Protein AF-A0A3M1IGS0-F1 (afdb_monomer_lite)

Radius of gyration: 21.79 Å; chains: 1; bounding box: 62×41×66 Å

Structure (mmCIF, N/CA/C/O backbone):
data_AF-A0A3M1IGS0-F1
#
_entry.id   AF-A0A3M1IGS0-F1
#
loop_
_atom_site.group_PDB
_atom_site.id
_atom_site.type_symbol
_atom_site.label_atom_id
_atom_site.label_alt_id
_atom_site.label_comp_id
_atom_site.label_asym_id
_atom_site.label_entity_id
_atom_site.label_seq_id
_atom_site.pdbx_PDB_ins_code
_atom_site.Cartn_x
_atom_site.Cartn_y
_atom_site.Cartn_z
_atom_site.occupancy
_atom_site.B_iso_or_equiv
_atom_site.auth_seq_id
_atom_site.auth_comp_id
_atom_site.auth_asym_id
_atom_site.auth_atom_id
_atom_site.pdbx_PDB_model_num
ATOM 1 N N . MET A 1 1 ? 42.082 -13.245 -32.766 1.00 41.16 1 MET A N 1
ATOM 2 C CA . MET A 1 1 ? 40.641 -13.102 -32.479 1.00 41.16 1 MET A CA 1
ATOM 3 C C . MET A 1 1 ? 40.168 -11.892 -33.271 1.00 41.16 1 MET A C 1
ATOM 5 O O . MET A 1 1 ? 40.607 -10.791 -32.972 1.00 41.16 1 MET A O 1
ATOM 9 N N . LYS A 1 2 ? 39.450 -12.108 -34.380 1.00 28.77 2 LYS A N 1
ATOM 10 C CA . LYS A 1 2 ? 38.878 -11.016 -35.186 1.00 28.77 2 LYS A CA 1
ATOM 11 C C . LYS A 1 2 ? 37.690 -10.434 -34.406 1.00 28.77 2 LYS A C 1
ATOM 13 O O . LYS A 1 2 ? 36.935 -11.241 -33.862 1.00 28.77 2 LYS A O 1
ATOM 18 N N . PRO A 1 3 ? 37.526 -9.104 -34.319 1.00 31.42 3 PRO A N 1
ATOM 19 C CA . PRO A 1 3 ? 36.308 -8.530 -33.769 1.00 31.42 3 PRO A CA 1
ATOM 20 C C . PRO A 1 3 ? 35.127 -8.976 -34.638 1.00 31.42 3 PRO A C 1
ATOM 22 O O . PRO A 1 3 ? 35.235 -9.050 -35.863 1.00 31.42 3 PRO A O 1
ATOM 25 N N . LEU A 1 4 ? 34.040 -9.365 -33.978 1.00 28.36 4 LEU A N 1
ATOM 26 C CA . LEU A 1 4 ? 32.777 -9.682 -34.620 1.00 28.36 4 LEU A CA 1
ATOM 27 C C . LEU A 1 4 ? 32.188 -8.343 -35.093 1.00 28.36 4 LEU A C 1
ATOM 29 O O . LEU A 1 4 ? 31.631 -7.606 -34.285 1.00 28.36 4 LEU A O 1
ATOM 33 N N . ASP A 1 5 ? 32.385 -8.002 -36.368 1.00 39.12 5 ASP A N 1
ATOM 34 C CA . ASP A 1 5 ? 31.625 -6.942 -37.040 1.00 39.12 5 ASP A CA 1
ATOM 35 C C . ASP A 1 5 ? 30.165 -7.405 -37.103 1.00 39.12 5 ASP A C 1
ATOM 37 O O . ASP A 1 5 ? 29.755 -8.123 -38.017 1.00 39.12 5 ASP A O 1
ATOM 41 N N . LEU A 1 6 ? 29.389 -7.052 -36.080 1.00 33.94 6 LEU A N 1
ATOM 42 C CA . LEU A 1 6 ? 27.941 -7.012 -36.197 1.00 33.94 6 LEU A CA 1
ATOM 43 C C . LEU A 1 6 ? 27.606 -5.702 -36.916 1.00 33.94 6 LEU A C 1
ATOM 45 O O . LEU A 1 6 ? 28.016 -4.645 -36.430 1.00 33.94 6 LEU A O 1
ATOM 49 N N . PRO A 1 7 ? 26.904 -5.738 -38.061 1.00 35.62 7 PRO A N 1
ATOM 50 C CA . PRO A 1 7 ? 26.417 -4.515 -38.673 1.00 35.62 7 PRO A CA 1
ATOM 51 C C . PRO A 1 7 ? 25.529 -3.802 -37.650 1.00 35.62 7 PRO A C 1
ATOM 53 O O . PRO A 1 7 ? 24.606 -4.407 -37.105 1.00 35.62 7 PRO A O 1
ATOM 56 N N . LEU A 1 8 ? 25.836 -2.535 -37.363 1.00 39.47 8 LEU A N 1
ATOM 57 C CA . LEU A 1 8 ? 24.875 -1.638 -36.728 1.00 39.47 8 LEU A CA 1
ATOM 58 C C . LEU A 1 8 ? 23.696 -1.548 -37.696 1.00 39.47 8 LEU A C 1
ATOM 60 O O . LEU A 1 8 ? 23.911 -1.117 -38.831 1.00 39.47 8 LEU A O 1
ATOM 64 N N . PRO A 1 9 ? 22.495 -2.004 -37.322 1.00 46.56 9 PRO A N 1
ATOM 65 C CA . PRO A 1 9 ? 21.388 -1.923 -38.243 1.00 46.56 9 PRO A CA 1
ATOM 66 C C . PRO A 1 9 ? 20.953 -0.463 -38.362 1.00 46.56 9 PRO A C 1
ATOM 68 O O . PRO A 1 9 ? 20.732 0.204 -37.349 1.00 46.56 9 PRO A O 1
ATOM 71 N N . ASP A 1 10 ? 20.751 -0.003 -39.592 1.00 48.56 10 ASP A N 1
ATOM 72 C CA . ASP A 1 10 ? 19.862 1.118 -39.913 1.00 48.56 10 ASP A CA 1
ATOM 73 C C . ASP A 1 10 ? 18.383 0.715 -39.653 1.00 48.56 10 ASP A C 1
ATOM 75 O O . ASP A 1 10 ? 17.511 0.919 -40.496 1.00 48.56 10 ASP A O 1
ATOM 79 N N . ASP A 1 11 ? 18.087 0.073 -38.515 1.00 48.97 11 ASP A N 1
ATOM 80 C CA . ASP A 1 11 ? 16.765 -0.484 -38.217 1.00 48.97 11 ASP A CA 1
ATOM 81 C C . ASP A 1 11 ? 15.840 0.625 -37.703 1.00 48.97 11 ASP A C 1
ATOM 83 O O . ASP A 1 11 ? 15.751 0.905 -36.503 1.00 48.97 11 ASP A O 1
ATOM 87 N N . GLU A 1 12 ? 15.082 1.236 -38.615 1.00 58.16 12 GLU A N 1
ATOM 88 C CA . GLU A 1 12 ? 13.759 1.733 -38.250 1.00 58.16 12 GLU A CA 1
ATOM 89 C C . GLU A 1 12 ? 12.980 0.559 -37.641 1.00 58.16 12 GLU A C 1
ATOM 91 O O . GLU A 1 12 ? 12.643 -0.409 -38.328 1.00 58.16 12 GLU A O 1
ATOM 96 N N . PHE A 1 13 ? 12.709 0.623 -36.333 1.00 59.94 13 PHE A N 1
ATOM 97 C CA . PHE A 1 13 ? 11.798 -0.317 -35.684 1.00 59.94 13 PHE A CA 1
ATOM 98 C C . PHE A 1 13 ? 10.508 -0.413 -36.510 1.00 59.94 13 PHE A C 1
ATOM 100 O O . PHE A 1 13 ? 9.969 0.631 -36.895 1.00 59.94 13 PHE A O 1
ATOM 107 N N . PRO A 1 14 ? 9.974 -1.626 -36.763 1.00 79.06 14 PRO A N 1
ATOM 108 C CA . PRO A 1 14 ? 8.744 -1.772 -37.525 1.00 79.06 14 PRO A CA 1
ATOM 109 C C . PRO A 1 14 ? 7.659 -0.867 -36.941 1.00 79.06 14 PRO A C 1
ATOM 111 O O . PRO A 1 14 ? 7.350 -0.956 -35.753 1.00 79.06 14 PRO A O 1
ATOM 114 N N . LYS A 1 15 ? 7.086 0.017 -37.762 1.00 79.69 15 LYS A N 1
ATOM 115 C CA . LYS A 1 15 ? 6.105 1.019 -37.316 1.00 79.69 15 LYS A CA 1
ATOM 116 C C . LYS A 1 15 ? 4.958 0.399 -36.508 1.00 79.69 15 LYS A C 1
ATOM 118 O O . LYS A 1 15 ? 4.566 0.941 -35.482 1.00 79.69 15 LYS A O 1
ATOM 123 N N . GLU A 1 16 ? 4.495 -0.778 -36.922 1.00 78.38 16 GLU A N 1
ATOM 124 C CA . GLU A 1 16 ? 3.466 -1.557 -36.225 1.00 78.38 16 GLU A CA 1
ATOM 125 C C . GLU A 1 16 ? 3.897 -1.978 -34.810 1.00 78.38 16 GLU A C 1
ATOM 127 O O . GLU A 1 16 ? 3.101 -1.931 -33.876 1.00 78.38 16 GLU A O 1
ATOM 132 N N . LEU A 1 17 ? 5.167 -2.351 -34.618 1.00 77.94 17 LEU A N 1
ATOM 133 C CA . LEU A 1 17 ? 5.711 -2.705 -33.306 1.00 77.94 17 LEU A CA 1
ATOM 134 C C . LEU A 1 17 ? 5.766 -1.483 -32.382 1.00 77.94 17 LEU A C 1
ATOM 136 O O . LEU A 1 17 ? 5.425 -1.589 -31.202 1.00 77.94 17 LEU A O 1
ATOM 140 N N . VAL A 1 18 ? 6.160 -0.324 -32.919 1.00 81.25 18 VAL A N 1
ATOM 141 C CA . VAL A 1 18 ? 6.164 0.946 -32.179 1.00 81.25 18 VAL A CA 1
ATOM 142 C C . VAL A 1 18 ? 4.741 1.330 -31.776 1.00 81.25 18 VAL A C 1
ATOM 144 O O . VAL A 1 18 ? 4.503 1.622 -30.609 1.00 81.25 18 VAL A O 1
ATOM 147 N N . GLU A 1 19 ? 3.779 1.270 -32.698 1.00 83.25 19 GLU A N 1
ATOM 148 C CA . GLU A 1 19 ? 2.373 1.600 -32.428 1.00 83.25 19 GLU A CA 1
ATOM 149 C C . GLU A 1 19 ? 1.755 0.687 -31.360 1.00 83.25 19 GLU A C 1
ATOM 151 O O . GLU A 1 19 ? 1.146 1.178 -30.408 1.00 83.25 19 GLU A O 1
ATOM 156 N N . VAL A 1 20 ? 1.962 -0.631 -31.466 1.00 83.88 20 VAL A N 1
ATOM 157 C CA . VAL A 1 20 ? 1.462 -1.604 -30.481 1.00 83.88 20 VAL A CA 1
ATOM 158 C C . VAL A 1 20 ? 2.092 -1.375 -29.106 1.00 83.88 20 VAL A C 1
ATOM 160 O O . VAL A 1 20 ? 1.390 -1.401 -28.093 1.00 83.88 20 VAL A O 1
ATOM 163 N N . THR A 1 21 ? 3.399 -1.102 -29.058 1.00 83.94 21 THR A N 1
ATOM 164 C CA . THR A 1 21 ? 4.107 -0.825 -27.800 1.00 83.94 21 THR A CA 1
ATOM 165 C C . THR A 1 21 ? 3.593 0.461 -27.162 1.00 83.94 21 THR A C 1
ATOM 167 O O . THR A 1 21 ? 3.217 0.454 -25.993 1.00 83.94 21 THR A O 1
ATOM 170 N N . MET A 1 22 ? 3.503 1.551 -27.925 1.00 85.88 22 MET A N 1
ATOM 171 C CA . MET A 1 22 ? 3.022 2.837 -27.417 1.00 85.88 22 MET A CA 1
ATOM 172 C C . MET A 1 22 ? 1.571 2.757 -26.938 1.00 85.88 22 MET A C 1
ATOM 174 O O . MET A 1 22 ? 1.256 3.293 -25.880 1.00 85.88 22 MET A O 1
ATOM 178 N N . SER A 1 23 ? 0.707 2.038 -27.661 1.00 87.19 23 SER A N 1
ATOM 179 C CA . SER A 1 23 ? -0.678 1.811 -27.238 1.00 87.19 23 SER A CA 1
ATOM 180 C C . SER A 1 23 ? -0.761 1.022 -25.930 1.00 87.19 23 SER A C 1
ATOM 182 O O . SER A 1 23 ? -1.600 1.328 -25.086 1.00 87.19 23 SER A O 1
ATOM 184 N N . TYR A 1 24 ? 0.110 0.031 -25.731 1.00 87.75 24 TYR A N 1
ATOM 185 C CA . TYR A 1 24 ? 0.164 -0.709 -24.474 1.00 87.75 24 TYR A CA 1
ATOM 186 C C . TYR A 1 24 ? 0.643 0.162 -23.308 1.00 87.75 24 TYR A C 1
ATOM 188 O O . TYR A 1 24 ? 0.020 0.147 -22.247 1.00 87.75 24 TYR A O 1
ATOM 196 N N . LEU A 1 25 ? 1.710 0.945 -23.504 1.00 89.31 25 LEU A N 1
ATOM 197 C CA . LEU A 1 25 ? 2.231 1.851 -22.475 1.00 89.31 25 LEU A CA 1
ATOM 198 C C . LEU A 1 25 ? 1.196 2.918 -22.087 1.00 89.31 25 LEU A C 1
ATOM 200 O O . LEU A 1 25 ? 0.996 3.165 -20.900 1.00 89.31 25 LEU A O 1
ATOM 204 N N . ASP A 1 26 ? 0.487 3.488 -23.063 1.00 89.38 26 ASP A N 1
ATOM 205 C CA . ASP A 1 26 ? -0.637 4.400 -22.814 1.00 89.38 26 ASP A CA 1
ATOM 206 C C . ASP A 1 26 ? -1.768 3.705 -22.036 1.00 89.38 26 ASP A C 1
ATOM 208 O O . ASP A 1 26 ? -2.306 4.246 -21.066 1.00 89.38 26 ASP A O 1
ATOM 212 N N . GLY A 1 27 ? -2.053 2.445 -22.380 1.00 90.38 27 GLY A N 1
ATOM 213 C CA . GLY A 1 27 ? -2.973 1.593 -21.636 1.00 90.38 27 GLY A CA 1
ATOM 214 C C . GLY A 1 27 ? -2.566 1.404 -20.172 1.00 90.38 27 GLY A C 1
ATOM 215 O O . GLY A 1 27 ? -3.427 1.442 -19.300 1.00 90.38 27 GLY A O 1
ATOM 216 N N . LEU A 1 28 ? -1.276 1.254 -19.856 1.00 92.44 28 LEU A N 1
ATOM 217 C CA . LEU A 1 28 ? -0.810 1.140 -18.466 1.00 92.44 28 LEU A CA 1
ATOM 218 C C . LEU A 1 28 ? -1.037 2.423 -17.657 1.00 92.44 28 LEU A C 1
ATOM 220 O O . LEU A 1 28 ? -1.341 2.347 -16.465 1.00 92.44 28 LEU A O 1
ATOM 224 N N . VAL A 1 29 ? -0.902 3.591 -18.287 1.00 91.44 29 VAL A N 1
ATOM 225 C CA . VAL A 1 29 ? -1.115 4.899 -17.645 1.00 91.44 29 VAL A CA 1
ATOM 226 C C . VAL A 1 29 ? -2.605 5.154 -17.406 1.00 91.44 29 VAL A C 1
ATOM 228 O O . VAL A 1 29 ? -3.007 5.602 -16.331 1.00 91.44 29 VAL A O 1
ATOM 231 N N . THR A 1 30 ? -3.444 4.828 -18.388 1.00 91.44 30 THR A N 1
ATOM 232 C CA . THR A 1 30 ? -4.870 5.189 -18.387 1.00 91.44 30 THR A CA 1
ATOM 233 C C . THR A 1 30 ? -5.802 4.101 -17.845 1.00 91.44 30 THR A C 1
ATOM 235 O O . THR A 1 30 ? -6.979 4.381 -17.611 1.00 91.44 30 THR A O 1
ATOM 238 N N . ALA A 1 31 ? -5.303 2.884 -17.600 1.00 90.31 31 ALA A N 1
ATOM 239 C CA . ALA A 1 31 ? -6.124 1.738 -17.217 1.00 90.31 31 ALA A CA 1
ATOM 240 C C . ALA A 1 31 ? -6.999 1.963 -15.973 1.00 90.31 31 ALA A C 1
ATOM 242 O O . ALA A 1 31 ? -6.571 2.493 -14.937 1.00 90.31 31 ALA A O 1
ATOM 243 N N . ASP A 1 32 ? -8.209 1.409 -16.044 1.00 92.31 32 ASP A N 1
ATOM 244 C CA . ASP A 1 32 ? -8.975 1.041 -14.862 1.00 92.31 32 ASP A CA 1
ATOM 245 C C . ASP A 1 32 ? -8.431 -0.281 -14.305 1.00 92.31 32 ASP A C 1
ATOM 247 O O . ASP A 1 32 ? -8.541 -1.334 -14.925 1.00 92.31 32 ASP A O 1
ATOM 251 N N . TRP A 1 33 ? -7.829 -0.236 -13.119 1.00 94.75 33 TRP A N 1
ATOM 252 C CA . TRP A 1 33 ? -7.257 -1.421 -12.466 1.00 94.75 33 TRP A CA 1
ATOM 253 C C . TRP A 1 33 ? -8.328 -2.317 -11.824 1.00 94.75 33 TRP A C 1
ATOM 255 O O . TRP A 1 33 ? -8.016 -3.366 -11.246 1.00 94.75 33 TRP A O 1
ATOM 265 N N . GLU A 1 34 ? -9.592 -1.889 -11.862 1.00 92.88 34 GLU A N 1
ATOM 266 C CA . GLU A 1 34 ? -10.733 -2.722 -11.509 1.00 92.88 34 GLU A CA 1
ATOM 267 C C . GLU A 1 34 ? -11.274 -3.522 -12.707 1.00 92.88 34 GLU A C 1
ATOM 269 O O . GLU A 1 34 ? -11.997 -4.491 -12.468 1.00 92.88 34 GLU A O 1
ATOM 274 N N . ASP A 1 35 ? -10.866 -3.204 -13.944 1.00 91.75 35 ASP A N 1
ATOM 275 C CA . ASP A 1 35 ? -11.219 -3.971 -15.142 1.00 91.75 35 ASP A CA 1
ATOM 276 C C . ASP A 1 35 ? -10.477 -5.322 -15.154 1.00 91.75 35 ASP A C 1
ATOM 278 O O . ASP A 1 35 ? -9.245 -5.357 -15.267 1.00 91.75 35 ASP A O 1
ATOM 282 N N . PRO A 1 36 ? -11.191 -6.462 -15.053 1.00 86.81 36 PRO A N 1
ATOM 283 C CA . PRO A 1 36 ? -10.562 -7.773 -15.085 1.00 86.81 36 PRO A CA 1
ATOM 284 C C . PRO A 1 36 ? -9.891 -8.070 -16.421 1.00 86.81 36 PRO A C 1
ATOM 286 O O . PRO A 1 36 ? -9.070 -8.984 -16.446 1.00 86.81 36 PRO A O 1
ATOM 289 N N . ASP A 1 37 ? -10.216 -7.346 -17.497 1.00 87.44 37 ASP A N 1
ATOM 290 C CA . ASP A 1 37 ? -9.624 -7.501 -18.820 1.00 87.44 37 ASP A CA 1
ATOM 291 C C . ASP A 1 37 ? -8.600 -6.436 -19.206 1.00 87.44 37 ASP A C 1
ATOM 293 O O . ASP A 1 37 ? -7.946 -6.575 -20.243 1.00 87.44 37 ASP A O 1
ATOM 297 N N . GLY A 1 38 ? -8.351 -5.484 -18.307 1.00 90.25 38 GLY A N 1
ATOM 298 C CA . GLY A 1 38 ? -7.355 -4.438 -18.475 1.00 90.25 38 GLY A CA 1
ATOM 299 C C . GLY A 1 38 ? -5.907 -4.949 -18.591 1.00 90.25 38 GLY A C 1
ATOM 300 O O . GLY A 1 38 ? -5.602 -6.117 -18.297 1.00 90.25 38 GLY A O 1
ATOM 301 N N . PRO A 1 39 ? -4.981 -4.057 -18.995 1.00 93.06 39 PRO A N 1
ATOM 302 C CA . PRO A 1 39 ? -3.562 -4.379 -19.161 1.00 93.06 39 PRO A CA 1
ATOM 303 C C . PRO A 1 39 ? -2.852 -4.651 -17.825 1.00 93.06 39 PRO A C 1
ATOM 305 O O . PRO A 1 39 ? -1.799 -5.289 -17.820 1.00 93.06 39 PRO A O 1
ATOM 308 N N . ILE A 1 40 ? -3.443 -4.216 -16.705 1.00 95.12 40 ILE A N 1
ATOM 309 C CA . ILE A 1 40 ? -2.995 -4.484 -15.335 1.00 95.12 40 ILE A CA 1
ATOM 310 C C . ILE A 1 40 ? -4.108 -5.230 -14.609 1.00 95.12 40 ILE A C 1
ATOM 312 O O . ILE A 1 40 ? -5.227 -4.734 -14.505 1.00 95.12 40 ILE A O 1
ATOM 316 N N . ARG A 1 41 ? -3.795 -6.406 -14.068 1.00 95.62 41 ARG A N 1
ATOM 317 C CA . ARG A 1 41 ? -4.725 -7.215 -13.277 1.00 95.62 41 ARG A CA 1
ATOM 318 C C . ARG A 1 41 ? -4.179 -7.416 -11.875 1.00 95.62 41 ARG A C 1
ATOM 320 O O . ARG A 1 41 ? -3.027 -7.804 -11.698 1.00 95.62 41 ARG A O 1
ATOM 327 N N . LEU A 1 42 ? -5.033 -7.179 -10.886 1.00 97.19 42 LEU A N 1
ATOM 328 C CA . LEU A 1 42 ? -4.724 -7.365 -9.472 1.00 97.19 42 LEU A CA 1
ATOM 329 C C . LEU A 1 42 ? -5.507 -8.557 -8.932 1.00 97.19 42 LEU A C 1
ATOM 331 O O . LEU A 1 42 ? -6.739 -8.528 -8.934 1.00 97.19 42 LEU A O 1
ATOM 335 N N . ARG A 1 43 ? -4.802 -9.583 -8.458 1.00 96.50 43 ARG A N 1
ATOM 336 C CA . ARG A 1 43 ? -5.416 -10.800 -7.911 1.00 96.50 43 ARG A CA 1
ATOM 337 C C . ARG A 1 43 ? -5.981 -10.576 -6.509 1.00 96.50 43 ARG A C 1
ATOM 339 O O . ARG A 1 43 ? -5.374 -9.895 -5.688 1.00 96.50 43 ARG A O 1
ATOM 346 N N . ASP A 1 44 ? -7.138 -11.164 -6.222 1.00 96.38 44 ASP A N 1
ATOM 347 C CA . ASP A 1 44 ? -7.792 -11.135 -4.905 1.00 96.38 44 ASP A CA 1
ATOM 348 C C . ASP A 1 44 ? -7.966 -12.520 -4.268 1.00 96.38 44 ASP A C 1
ATOM 350 O O . ASP A 1 44 ? -8.465 -12.633 -3.149 1.00 96.38 44 ASP A O 1
ATOM 354 N N . ASP A 1 45 ? -7.467 -13.565 -4.923 1.00 96.81 45 ASP A N 1
ATOM 355 C CA . ASP A 1 45 ? -7.463 -14.949 -4.451 1.00 96.81 45 ASP A CA 1
ATOM 356 C C . ASP A 1 45 ? -6.218 -15.295 -3.609 1.00 96.81 45 ASP A C 1
ATOM 358 O O . ASP A 1 45 ? -5.860 -16.462 -3.442 1.00 96.81 45 ASP A O 1
ATOM 362 N N . LEU A 1 46 ? -5.549 -14.273 -3.062 1.00 97.94 46 LEU A N 1
ATOM 363 C CA . LEU A 1 46 ? -4.404 -14.431 -2.166 1.00 97.94 46 LEU A CA 1
ATOM 364 C C . LEU A 1 46 ? -4.833 -15.027 -0.817 1.00 97.94 46 LEU A C 1
ATOM 366 O O . LEU A 1 46 ? -5.843 -14.635 -0.221 1.00 97.94 46 LEU A O 1
ATOM 370 N N . THR A 1 47 ? -4.024 -15.957 -0.318 1.00 97.62 47 THR A N 1
ATOM 371 C CA . THR A 1 47 ? -4.215 -16.620 0.978 1.00 97.62 47 THR A CA 1
ATOM 372 C C . THR A 1 47 ? -3.544 -15.841 2.115 1.00 97.62 47 THR A C 1
ATOM 374 O O . THR A 1 47 ? -2.707 -14.976 1.872 1.00 97.62 47 THR A O 1
ATOM 377 N N . GLU A 1 48 ? -3.851 -16.171 3.377 1.00 96.50 48 GLU A N 1
ATOM 378 C CA . GLU A 1 48 ? -3.136 -15.595 4.536 1.00 96.50 48 GLU A CA 1
ATOM 379 C C . GLU A 1 48 ? -1.615 -15.829 4.447 1.00 96.50 48 GLU A C 1
ATOM 381 O O . GLU A 1 48 ? -0.837 -14.948 4.799 1.00 96.50 48 GLU A O 1
ATOM 386 N N . ALA A 1 49 ? -1.188 -16.991 3.935 1.00 97.31 49 ALA A N 1
ATOM 387 C CA . ALA A 1 49 ? 0.228 -17.325 3.784 1.00 97.31 49 ALA A CA 1
ATOM 388 C C . ALA A 1 49 ? 0.928 -16.441 2.740 1.00 97.31 49 ALA A C 1
ATOM 390 O O . ALA A 1 49 ? 2.076 -16.049 2.934 1.00 97.31 49 ALA A O 1
ATOM 391 N N . ASP A 1 50 ? 0.227 -16.086 1.661 1.00 97.88 50 ASP A N 1
ATOM 392 C CA . ASP A 1 50 ? 0.756 -15.176 0.640 1.00 97.88 50 ASP A CA 1
ATOM 393 C C . ASP A 1 50 ? 0.975 -13.767 1.189 1.00 97.88 50 ASP A C 1
ATOM 395 O O . ASP A 1 50 ? 1.892 -13.065 0.773 1.00 97.88 50 ASP A O 1
ATOM 399 N N . LEU A 1 51 ? 0.132 -13.363 2.139 1.00 97.75 51 LEU A N 1
ATOM 400 C CA . LEU A 1 51 ? 0.118 -12.029 2.725 1.00 97.75 51 LEU A CA 1
ATOM 401 C C . LEU A 1 51 ? 0.967 -11.918 3.996 1.00 97.75 51 LEU A C 1
ATOM 403 O O . LEU A 1 51 ? 0.915 -10.895 4.677 1.00 97.75 51 LEU A O 1
ATOM 407 N N . GLU A 1 52 ? 1.766 -12.929 4.338 1.00 95.44 52 GLU A N 1
ATOM 408 C CA . GLU A 1 52 ? 2.518 -12.950 5.597 1.00 95.44 52 GLU A CA 1
ATOM 409 C C . GLU A 1 52 ? 3.479 -11.754 5.733 1.00 95.44 52 GLU A C 1
ATOM 411 O O . GLU A 1 52 ? 3.566 -11.151 6.803 1.00 95.44 52 GLU A O 1
ATOM 416 N N . SER A 1 53 ? 4.126 -11.332 4.640 1.00 92.31 53 SER A N 1
ATOM 417 C CA . SER A 1 53 ? 5.026 -10.166 4.617 1.00 92.31 53 SER A CA 1
ATOM 418 C C . SER A 1 53 ? 4.312 -8.815 4.445 1.00 92.31 53 SER A C 1
ATOM 420 O O . SER A 1 53 ? 4.936 -7.764 4.617 1.00 92.31 53 SER A O 1
ATOM 422 N N . ALA A 1 54 ? 3.012 -8.805 4.133 1.00 96.75 54 ALA A N 1
ATOM 423 C CA . ALA A 1 54 ? 2.243 -7.595 3.847 1.00 96.75 54 ALA A CA 1
ATOM 424 C C . ALA A 1 54 ? 1.820 -6.866 5.134 1.00 96.75 54 ALA A C 1
ATOM 426 O O . ALA A 1 54 ? 0.688 -6.987 5.611 1.00 96.75 54 ALA A O 1
ATOM 427 N N . LYS A 1 55 ? 2.731 -6.065 5.697 1.00 95.12 55 LYS A N 1
ATOM 428 C CA . LYS A 1 55 ? 2.526 -5.308 6.948 1.00 95.12 55 LYS A CA 1
ATOM 429 C C . LYS A 1 55 ? 1.220 -4.503 6.953 1.00 95.12 55 LYS A C 1
ATOM 431 O O . LYS A 1 55 ? 0.466 -4.585 7.920 1.00 95.12 55 LYS A O 1
ATOM 436 N N . ILE A 1 56 ? 0.911 -3.799 5.860 1.00 96.44 56 ILE A N 1
ATOM 437 C CA . ILE A 1 56 ? -0.300 -2.967 5.767 1.00 96.44 56 ILE A CA 1
ATOM 438 C C . ILE A 1 56 ? -1.593 -3.787 5.847 1.00 96.44 56 ILE A C 1
ATOM 440 O O . ILE A 1 56 ? -2.583 -3.312 6.398 1.00 96.44 56 ILE A O 1
ATOM 444 N N . TYR A 1 57 ? -1.589 -5.025 5.343 1.00 98.12 57 TYR A N 1
ATOM 445 C CA . TYR A 1 57 ? -2.742 -5.917 5.435 1.00 98.12 57 TYR A CA 1
ATOM 446 C C . TYR A 1 57 ? -2.989 -6.362 6.868 1.00 98.12 57 TYR A C 1
ATOM 448 O O . TYR A 1 57 ? -4.119 -6.255 7.345 1.00 98.12 57 TYR A O 1
ATOM 456 N N . HIS A 1 58 ? -1.939 -6.785 7.576 1.00 98.00 58 HIS A N 1
ATOM 457 C CA . HIS A 1 58 ? -2.053 -7.162 8.986 1.00 98.00 58 HIS A CA 1
ATOM 458 C C . HIS A 1 58 ? -2.498 -5.980 9.847 1.00 98.00 58 HIS A C 1
ATOM 460 O O . HIS A 1 58 ? -3.371 -6.139 10.698 1.00 98.00 58 HIS A O 1
ATOM 466 N N . ASP A 1 59 ? -1.961 -4.786 9.586 1.00 98.00 59 ASP A N 1
ATOM 467 C CA . ASP A 1 59 ? -2.310 -3.567 10.320 1.00 98.00 59 ASP A CA 1
ATOM 468 C C . ASP A 1 59 ? -3.773 -3.158 10.104 1.00 98.00 59 ASP A C 1
ATOM 470 O O . ASP A 1 59 ? -4.494 -2.857 11.063 1.00 98.00 59 ASP A O 1
ATOM 474 N N . LEU A 1 60 ? -4.227 -3.197 8.846 1.00 98.44 60 LEU A N 1
ATOM 475 C CA . LEU A 1 60 ? -5.609 -2.923 8.467 1.00 98.44 60 LEU A CA 1
ATOM 476 C C . LEU A 1 60 ? -6.563 -3.964 9.053 1.00 98.44 60 LEU A C 1
ATOM 478 O O . LEU A 1 60 ? -7.547 -3.598 9.693 1.00 98.44 60 LEU A O 1
ATOM 482 N N . ARG A 1 61 ? -6.268 -5.256 8.889 1.00 98.44 61 ARG A N 1
ATOM 483 C CA . ARG A 1 61 ? -7.087 -6.348 9.427 1.00 98.44 61 ARG A CA 1
ATOM 484 C C . ARG A 1 61 ? -7.214 -6.241 10.944 1.00 98.44 61 ARG A C 1
ATOM 486 O O . ARG A 1 61 ? -8.333 -6.314 11.447 1.00 98.44 61 ARG A O 1
ATOM 493 N N . LEU A 1 62 ? -6.115 -5.981 11.656 1.00 98.62 62 LEU A N 1
ATOM 494 C CA . LEU A 1 62 ? -6.126 -5.793 13.106 1.00 98.62 62 LEU A CA 1
ATOM 495 C C . LEU A 1 62 ? -6.991 -4.598 13.527 1.00 98.62 62 LEU A C 1
ATOM 497 O O . LEU A 1 62 ? -7.781 -4.710 14.462 1.00 98.62 62 LEU A O 1
ATOM 501 N N . LEU A 1 63 ? -6.885 -3.463 12.827 1.00 98.69 63 LEU A N 1
ATOM 502 C CA . LEU A 1 63 ? -7.737 -2.301 13.088 1.00 98.69 63 LEU A CA 1
ATOM 503 C C . LEU A 1 63 ? -9.227 -2.664 12.976 1.00 98.69 63 LEU A C 1
ATOM 505 O O . LEU A 1 63 ? -10.004 -2.336 13.873 1.00 98.69 63 LEU A O 1
ATOM 509 N N . LEU A 1 64 ? -9.628 -3.345 11.896 1.00 98.75 64 LEU A N 1
ATOM 510 C CA . LEU A 1 64 ? -11.026 -3.735 11.687 1.00 98.75 64 LEU A CA 1
ATOM 511 C C . LEU A 1 64 ? -11.497 -4.751 12.741 1.00 98.75 64 LEU A C 1
ATOM 513 O O . LEU A 1 64 ? -12.612 -4.619 13.243 1.00 98.75 64 LEU A O 1
ATOM 517 N N . GLN A 1 65 ? -10.650 -5.718 13.111 1.00 98.62 65 GLN A N 1
ATOM 518 C CA . GLN A 1 65 ? -10.941 -6.712 14.152 1.00 98.62 65 GLN A CA 1
ATOM 519 C C . GLN A 1 65 ? -11.192 -6.062 15.510 1.00 98.62 65 GLN A C 1
ATOM 521 O O . GLN A 1 65 ? -12.219 -6.329 16.130 1.00 98.62 65 GLN A O 1
ATOM 526 N N . LEU A 1 66 ? -10.298 -5.174 15.950 1.00 98.62 66 LEU A N 1
ATOM 527 C CA . LEU A 1 66 ? -10.445 -4.494 17.237 1.00 98.62 66 LEU A CA 1
ATOM 528 C C . LEU A 1 66 ? -11.661 -3.560 17.249 1.00 98.62 66 LEU A C 1
ATOM 530 O O . LEU A 1 66 ? -12.360 -3.471 18.253 1.00 98.62 66 LEU A O 1
ATOM 534 N N . LEU A 1 67 ? -11.969 -2.889 16.133 1.00 98.56 67 LEU A N 1
ATOM 535 C CA . LEU A 1 67 ? -13.189 -2.082 16.035 1.00 98.56 67 LEU A CA 1
ATOM 536 C C . LEU A 1 67 ? -14.460 -2.933 16.111 1.00 98.56 67 LEU A C 1
ATOM 538 O O . LEU A 1 67 ? -15.441 -2.478 16.697 1.00 98.56 67 LEU A O 1
ATOM 542 N N . GLU A 1 68 ? -14.466 -4.131 15.529 1.00 98.12 68 GLU A N 1
ATOM 543 C CA . GLU A 1 68 ? -15.603 -5.047 15.649 1.00 98.12 68 GLU A CA 1
ATOM 544 C C . GLU A 1 68 ? -15.764 -5.548 17.088 1.00 98.12 68 GLU A C 1
ATOM 546 O O . GLU A 1 68 ? -16.865 -5.492 17.632 1.00 98.12 68 GLU A O 1
ATOM 551 N N . GLN A 1 69 ? -14.665 -5.971 17.720 1.00 97.94 69 GLN A N 1
ATOM 552 C CA . GLN A 1 69 ? -14.651 -6.495 19.090 1.00 97.94 69 GLN A CA 1
ATOM 553 C C . GLN A 1 69 ? -15.100 -5.450 20.122 1.00 97.94 69 GLN A C 1
ATOM 555 O O . GLN A 1 69 ? -15.916 -5.752 20.988 1.00 97.94 69 GLN A O 1
ATOM 560 N N . GLU A 1 70 ? -14.630 -4.208 19.996 1.00 97.81 70 GLU A N 1
ATOM 561 C CA . GLU A 1 70 ? -14.935 -3.119 20.937 1.00 97.81 70 GLU A CA 1
ATOM 562 C C . GLU A 1 70 ? -16.256 -2.384 20.628 1.00 97.81 70 GLU A C 1
ATOM 564 O O . GLU A 1 70 ? -16.642 -1.442 21.328 1.00 97.81 70 GLU A O 1
ATOM 569 N N . GLY A 1 71 ? -16.956 -2.740 19.543 1.00 96.31 71 GLY A N 1
ATOM 570 C CA . GLY A 1 71 ? -18.107 -1.963 19.065 1.00 96.31 71 GLY A CA 1
ATOM 571 C C . GLY A 1 71 ? -17.724 -0.526 18.662 1.00 96.31 71 GLY A C 1
ATOM 572 O O . GLY A 1 71 ? -18.493 0.432 18.828 1.00 96.31 71 GLY A O 1
ATOM 573 N N . GLY A 1 72 ? -16.502 -0.357 18.161 1.00 97.12 72 GLY A N 1
ATOM 574 C CA . GLY A 1 72 ? -15.903 0.898 17.727 1.00 97.12 72 GLY A CA 1
ATOM 575 C C . GLY A 1 72 ? -14.982 1.568 18.749 1.00 97.12 72 GLY A C 1
ATOM 576 O O . GLY A 1 72 ? -14.905 1.196 19.913 1.00 97.12 72 GLY A O 1
ATOM 577 N N . ALA A 1 73 ? -14.315 2.633 18.312 1.00 97.94 73 ALA A N 1
ATOM 578 C CA . ALA A 1 73 ? -13.365 3.401 19.110 1.00 97.94 73 ALA A CA 1
ATOM 579 C C . ALA A 1 73 ? -13.848 4.838 19.310 1.00 97.94 73 ALA A C 1
ATOM 581 O O . ALA A 1 73 ? -14.411 5.441 18.399 1.00 97.94 73 ALA A O 1
ATOM 582 N N . ASN A 1 74 ? -13.586 5.436 20.472 1.00 97.94 74 ASN A N 1
ATOM 583 C CA . ASN A 1 74 ? -13.796 6.876 20.634 1.00 97.94 74 ASN A CA 1
ATOM 584 C C . ASN A 1 74 ? -12.798 7.660 19.770 1.00 97.94 74 ASN A C 1
ATOM 586 O O . ASN A 1 74 ? -11.622 7.306 19.684 1.00 97.94 74 ASN A O 1
ATOM 590 N N . ALA A 1 75 ? -13.264 8.753 19.174 1.00 96.94 75 ALA A N 1
ATOM 591 C CA . ALA A 1 75 ? -12.427 9.710 18.473 1.00 96.94 75 ALA A CA 1
ATOM 592 C C . ALA A 1 75 ? -12.034 10.869 19.399 1.00 96.94 75 ALA A C 1
ATOM 594 O O . ALA A 1 75 ? -12.775 11.277 20.297 1.00 96.94 75 ALA A O 1
ATOM 595 N N . THR A 1 76 ? -10.851 11.423 19.168 1.00 95.44 76 THR A N 1
ATOM 596 C CA . THR A 1 76 ? -10.410 12.687 19.760 1.00 95.44 76 THR A CA 1
ATOM 597 C C . THR A 1 76 ? -11.165 13.865 19.136 1.00 95.44 76 THR A C 1
ATOM 599 O O . THR A 1 76 ? -11.833 13.725 18.113 1.00 95.44 76 THR A O 1
ATOM 602 N N . ALA A 1 77 ? -11.012 15.067 19.700 1.00 92.50 77 ALA A N 1
ATOM 603 C CA . ALA A 1 77 ? -11.588 16.283 19.117 1.00 92.50 77 ALA A CA 1
ATOM 604 C C . ALA A 1 77 ? -11.118 16.548 17.671 1.00 92.50 77 ALA A C 1
ATOM 606 O O . ALA A 1 77 ? -11.860 17.133 16.891 1.00 92.50 77 ALA A O 1
ATOM 607 N N . LYS A 1 78 ? -9.913 16.084 17.309 1.00 91.81 78 LYS A N 1
ATOM 608 C CA . LYS A 1 78 ? -9.342 16.196 15.957 1.00 91.81 78 LYS A CA 1
ATOM 609 C C . LYS A 1 78 ? -9.746 15.044 15.026 1.00 91.81 78 LYS A C 1
ATOM 611 O O . LYS A 1 78 ? -9.212 14.940 13.933 1.00 91.81 78 LYS A O 1
ATOM 616 N N . GLY A 1 79 ? -10.623 14.145 15.470 1.00 93.69 79 GLY A N 1
ATOM 617 C CA . GLY A 1 79 ? -11.040 12.980 14.692 1.00 93.69 79 GLY A CA 1
ATOM 618 C C . GLY A 1 79 ? -10.111 11.767 14.795 1.00 93.69 79 GLY A C 1
ATOM 619 O O . GLY A 1 79 ? -10.539 10.687 14.438 1.00 93.69 79 GLY A O 1
ATOM 620 N N . ASN A 1 80 ? -8.900 11.865 15.351 1.00 96.19 80 ASN A N 1
ATOM 621 C CA . ASN A 1 80 ? -8.007 10.697 15.505 1.00 96.19 80 ASN A CA 1
ATOM 622 C C . ASN A 1 80 ? -8.568 9.642 16.477 1.00 96.19 80 ASN A C 1
ATOM 624 O O . ASN A 1 80 ? -9.388 9.975 17.335 1.00 96.19 80 ASN A O 1
ATOM 628 N N . LEU A 1 81 ? -8.065 8.411 16.425 1.00 97.38 81 LEU A N 1
ATOM 629 C CA . LEU A 1 81 ? -8.303 7.366 17.424 1.00 97.38 81 LEU A CA 1
ATOM 630 C C . LEU A 1 81 ? -7.861 7.830 18.822 1.00 97.38 81 LEU A C 1
ATOM 632 O O . LEU A 1 81 ? -6.832 8.491 18.996 1.00 97.38 81 LEU A O 1
ATOM 636 N N . CYS A 1 82 ? -8.652 7.508 19.847 1.00 96.19 82 CYS A N 1
ATOM 637 C CA . CYS A 1 82 ? -8.297 7.843 21.223 1.00 96.19 82 CYS A CA 1
ATOM 638 C C . CYS A 1 82 ? -7.094 7.021 21.716 1.00 96.19 82 CYS A C 1
ATOM 640 O O . CYS A 1 82 ? -6.856 5.899 21.272 1.00 96.19 82 CYS A O 1
ATOM 642 N N . ARG A 1 83 ? -6.368 7.552 22.710 1.00 95.31 83 ARG A N 1
ATOM 643 C CA . ARG A 1 83 ? -5.167 6.900 23.269 1.00 95.31 83 ARG A CA 1
ATOM 644 C C . ARG A 1 83 ? -5.423 5.480 23.783 1.00 95.31 83 ARG A C 1
ATOM 646 O O . ARG A 1 83 ? -4.549 4.633 23.673 1.00 95.31 83 ARG A O 1
ATOM 653 N N . ALA A 1 84 ? -6.612 5.225 24.337 1.00 95.06 84 ALA A N 1
ATOM 654 C CA . ALA A 1 84 ? -6.982 3.900 24.829 1.00 95.06 84 ALA A CA 1
ATOM 655 C C . ALA A 1 84 ? -7.029 2.867 23.692 1.00 95.06 84 ALA A C 1
ATOM 657 O O . ALA A 1 84 ? -6.457 1.792 23.825 1.00 95.06 84 ALA A O 1
ATOM 658 N N . PHE A 1 85 ? -7.629 3.225 22.553 1.00 97.00 85 PHE A N 1
ATOM 659 C CA . PHE A 1 85 ? -7.668 2.345 21.387 1.00 97.00 85 PHE A CA 1
ATOM 660 C C . PHE A 1 85 ? -6.293 2.211 20.721 1.00 97.00 85 PHE A C 1
ATOM 662 O O . PHE A 1 85 ? -5.913 1.119 20.319 1.00 97.00 85 PHE A O 1
ATOM 669 N N . VAL A 1 86 ? -5.513 3.298 20.652 1.00 95.81 86 VAL A N 1
ATOM 670 C CA . VAL A 1 86 ? -4.124 3.251 20.158 1.00 95.81 86 VAL A CA 1
ATOM 671 C C . VAL A 1 86 ? -3.298 2.252 20.973 1.00 95.81 86 VAL A C 1
ATOM 673 O O . VAL A 1 86 ? -2.632 1.398 20.397 1.00 95.81 86 VAL A O 1
ATOM 676 N N . ARG A 1 87 ? -3.392 2.303 22.307 1.00 93.88 87 ARG A N 1
ATOM 677 C CA . ARG A 1 87 ? -2.717 1.350 23.195 1.00 93.88 87 ARG A CA 1
ATOM 678 C C . ARG A 1 87 ? -3.169 -0.090 22.941 1.00 93.88 87 ARG A C 1
ATOM 680 O O . ARG A 1 87 ? -2.315 -0.958 22.794 1.00 93.88 87 ARG A O 1
ATOM 687 N N . LEU A 1 88 ? -4.480 -0.321 22.844 1.00 95.31 88 LEU A N 1
ATOM 688 C CA . LEU A 1 88 ? -5.042 -1.640 22.538 1.00 95.31 88 LEU A CA 1
ATOM 689 C C . LEU A 1 88 ? -4.486 -2.194 21.218 1.00 95.31 88 LEU A C 1
ATOM 691 O O . LEU A 1 88 ? -4.090 -3.355 21.148 1.00 95.31 88 LEU A O 1
ATOM 695 N N . TRP A 1 89 ? -4.409 -1.355 20.183 1.00 96.19 89 TRP A N 1
ATOM 696 C CA . TRP A 1 89 ? -3.845 -1.745 18.895 1.00 96.19 89 TRP A CA 1
ATOM 697 C C . TRP A 1 89 ? -2.355 -2.093 19.003 1.00 96.19 89 TRP A C 1
ATOM 699 O O . TRP A 1 89 ? -1.940 -3.140 18.512 1.00 96.19 89 TRP A O 1
ATOM 709 N N . VAL A 1 90 ? -1.552 -1.286 19.710 1.00 92.88 90 VAL A N 1
ATOM 710 C CA . VAL A 1 90 ? -0.114 -1.559 19.922 1.00 92.88 90 VAL A CA 1
ATOM 711 C C . VAL A 1 90 ? 0.122 -2.883 20.651 1.00 92.88 90 VAL A C 1
ATOM 713 O O . VAL A 1 90 ? 1.057 -3.602 20.302 1.00 92.88 90 VAL A O 1
ATOM 716 N N . GLU A 1 91 ? -0.721 -3.223 21.629 1.00 91.69 91 GLU A N 1
ATOM 717 C CA . GLU A 1 91 ? -0.628 -4.476 22.392 1.00 91.69 91 GLU A CA 1
ATOM 718 C C . GLU A 1 91 ? -0.832 -5.727 21.511 1.00 91.69 91 GLU A C 1
ATOM 720 O O . GLU A 1 91 ? -0.236 -6.774 21.786 1.00 91.69 91 GLU A O 1
ATOM 725 N N . HIS A 1 92 ? -1.607 -5.611 20.427 1.00 93.75 92 HIS A N 1
ATOM 726 C CA . HIS A 1 92 ? -1.930 -6.717 19.516 1.00 93.75 92 HIS A CA 1
ATOM 727 C C . HIS A 1 92 ? -1.123 -6.709 18.212 1.00 93.75 92 HIS A C 1
ATOM 729 O O . HIS A 1 92 ? -0.997 -7.748 17.563 1.00 93.75 92 HIS A O 1
ATOM 735 N N . ALA A 1 93 ? -0.571 -5.563 17.816 1.00 92.62 93 ALA A N 1
ATOM 736 C CA . ALA A 1 93 ? 0.181 -5.443 16.578 1.00 92.62 93 ALA A CA 1
ATOM 737 C C . ALA A 1 93 ? 1.468 -6.287 16.585 1.00 92.62 93 ALA A C 1
ATOM 739 O O . ALA A 1 93 ? 2.099 -6.545 17.622 1.00 92.62 93 ALA A O 1
ATOM 740 N N . ARG A 1 94 ? 1.847 -6.738 15.381 1.00 88.69 94 ARG A N 1
ATOM 741 C CA . ARG A 1 94 ? 3.079 -7.495 15.138 1.00 88.69 94 ARG A CA 1
ATOM 742 C C . ARG A 1 94 ? 4.272 -6.539 15.222 1.00 88.69 94 ARG A C 1
ATOM 744 O O . ARG A 1 94 ? 4.410 -5.639 14.387 1.00 88.69 94 ARG A O 1
ATOM 751 N N . TRP A 1 95 ? 5.113 -6.765 16.224 1.00 82.19 95 TRP A N 1
ATOM 752 C CA . TRP A 1 95 ? 6.351 -6.037 16.493 1.00 82.19 95 TRP A CA 1
ATOM 753 C C . TRP A 1 95 ? 7.439 -7.029 16.896 1.00 82.19 95 TRP A C 1
ATOM 755 O O . TRP A 1 95 ? 7.102 -8.053 17.504 1.00 82.19 95 TRP A O 1
ATOM 765 N N . PRO A 1 96 ? 8.722 -6.715 16.673 1.00 77.75 96 PRO A N 1
ATOM 766 C CA . PRO A 1 96 ? 9.790 -7.408 17.377 1.00 77.75 96 PRO A CA 1
ATOM 767 C C . PRO A 1 96 ? 9.619 -7.228 18.891 1.00 77.75 96 PRO A C 1
ATOM 769 O O . PRO A 1 96 ? 9.223 -6.153 19.363 1.00 77.75 96 PRO A O 1
ATOM 772 N N . ALA A 1 97 ? 9.887 -8.287 19.654 1.00 73.19 97 ALA A N 1
ATOM 773 C CA . ALA A 1 97 ? 9.596 -8.344 21.087 1.00 73.19 97 ALA A CA 1
ATOM 774 C C . ALA A 1 97 ? 10.270 -7.200 21.865 1.00 73.19 97 ALA A C 1
ATOM 776 O O . ALA A 1 97 ? 9.665 -6.604 22.755 1.00 73.19 97 ALA A O 1
ATOM 777 N N . GLU A 1 98 ? 11.486 -6.839 21.469 1.00 73.38 98 GLU A N 1
ATOM 778 C CA . GLU A 1 98 ? 12.311 -5.806 22.085 1.00 73.38 98 GLU A CA 1
ATOM 779 C C . GLU A 1 98 ? 11.804 -4.370 21.854 1.00 73.38 98 GLU A C 1
ATOM 781 O O . GLU A 1 98 ? 12.184 -3.458 22.589 1.00 73.38 98 GLU A O 1
ATOM 786 N N . HIS A 1 99 ? 10.896 -4.152 20.896 1.00 75.75 99 HIS A N 1
ATOM 787 C CA . HIS A 1 99 ? 10.393 -2.816 20.557 1.00 75.75 99 HIS A CA 1
ATOM 788 C C . HIS A 1 99 ? 9.053 -2.478 21.224 1.00 75.75 99 HIS A C 1
ATOM 790 O O . HIS A 1 99 ? 8.754 -1.302 21.441 1.00 75.75 99 HIS A O 1
ATOM 796 N N . ARG A 1 100 ? 8.250 -3.480 21.606 1.00 78.62 100 ARG A N 1
ATOM 797 C CA . ARG A 1 100 ? 6.882 -3.266 22.113 1.00 78.62 100 ARG A CA 1
ATOM 798 C C . ARG A 1 100 ? 6.843 -2.411 23.383 1.00 78.62 100 ARG A C 1
ATOM 800 O O . ARG A 1 100 ? 6.038 -1.485 23.475 1.00 78.62 100 ARG A O 1
ATOM 807 N N . GLU A 1 101 ? 7.705 -2.697 24.359 1.00 78.31 101 GLU A N 1
ATOM 808 C CA . GLU A 1 101 ? 7.742 -1.931 25.613 1.00 78.31 101 GLU A CA 1
ATOM 809 C C . GLU A 1 101 ? 8.171 -0.479 25.397 1.00 78.31 101 GLU A C 1
ATOM 811 O O . GLU A 1 101 ? 7.616 0.430 26.017 1.00 78.31 101 GLU A O 1
ATOM 816 N N . LEU A 1 102 ? 9.141 -0.254 24.505 1.00 79.44 102 LEU A N 1
ATOM 817 C CA . LEU A 1 102 ? 9.593 1.086 24.150 1.00 79.44 102 LEU A CA 1
ATOM 818 C C . LEU A 1 102 ? 8.456 1.872 23.488 1.00 79.44 102 LEU A C 1
ATOM 820 O O . LEU A 1 102 ? 8.157 2.981 23.927 1.00 79.44 102 LEU A O 1
ATOM 824 N N . MET A 1 103 ? 7.774 1.268 22.512 1.00 78.56 103 MET A N 1
ATOM 825 C CA . MET A 1 103 ? 6.646 1.875 21.800 1.00 78.56 103 MET A CA 1
ATOM 826 C C . MET A 1 103 ? 5.503 2.250 22.745 1.00 78.56 103 MET A C 1
ATOM 828 O O . MET A 1 103 ? 5.006 3.369 22.684 1.00 78.56 103 MET A O 1
ATOM 832 N N . LEU A 1 104 ? 5.124 1.373 23.682 1.00 78.75 104 LEU A N 1
ATOM 833 C CA . LEU A 1 104 ? 4.078 1.676 24.670 1.00 78.75 104 LEU A CA 1
ATOM 834 C C . LEU A 1 104 ? 4.444 2.845 25.603 1.00 78.75 104 LEU A C 1
ATOM 836 O O . LEU A 1 104 ? 3.555 3.517 26.134 1.00 78.75 104 LEU A O 1
ATOM 840 N N . ARG A 1 105 ? 5.740 3.111 25.817 1.00 81.88 105 ARG A N 1
ATOM 841 C CA . ARG A 1 105 ? 6.213 4.248 26.625 1.00 81.88 105 ARG A CA 1
ATOM 842 C C . ARG A 1 105 ? 6.233 5.556 25.833 1.00 81.88 105 ARG A C 1
ATOM 844 O O . ARG A 1 105 ? 5.936 6.608 26.411 1.00 81.88 105 ARG A O 1
ATOM 851 N N . THR A 1 106 ? 6.591 5.504 24.551 1.00 79.56 106 THR A N 1
ATOM 852 C CA . THR A 1 106 ? 6.858 6.687 23.719 1.00 79.56 106 THR A CA 1
ATOM 853 C C . THR A 1 106 ? 5.677 7.094 22.843 1.00 79.56 106 THR A C 1
ATOM 855 O O . THR A 1 106 ? 5.382 8.285 22.765 1.00 79.56 106 THR A O 1
ATOM 858 N N . TRP A 1 107 ? 4.978 6.142 22.227 1.00 81.69 107 TRP A N 1
ATOM 859 C CA . TRP A 1 107 ? 3.955 6.385 21.209 1.00 81.69 107 TRP A CA 1
ATOM 860 C C . TRP A 1 107 ? 2.561 6.324 21.816 1.00 81.69 107 TRP A C 1
ATOM 862 O O . TRP A 1 107 ? 2.025 5.262 22.132 1.00 81.69 107 TRP A O 1
ATOM 872 N N . LYS A 1 108 ? 1.977 7.501 22.035 1.00 83.56 108 LYS A N 1
ATOM 873 C CA . LYS A 1 108 ? 0.754 7.650 22.837 1.00 83.56 108 LYS A CA 1
ATOM 874 C C . LYS A 1 108 ? -0.441 8.086 22.010 1.00 83.56 108 LYS A C 1
ATOM 876 O O . LYS A 1 108 ? -1.574 7.946 22.476 1.00 83.56 108 LYS A O 1
ATOM 881 N N . ILE A 1 109 ? -0.212 8.669 20.839 1.00 91.25 109 ILE A N 1
ATOM 882 C CA . ILE A 1 109 ? -1.261 9.134 19.934 1.00 91.25 109 ILE A CA 1
ATOM 883 C C . ILE A 1 109 ? -1.109 8.480 18.562 1.00 91.25 109 ILE A C 1
ATOM 885 O O . ILE A 1 109 ? -0.036 8.015 18.208 1.00 91.25 109 ILE A O 1
ATOM 889 N N . GLU A 1 110 ? -2.189 8.462 17.783 1.00 91.44 110 GLU A N 1
ATOM 890 C CA . GLU A 1 110 ? -2.214 7.833 16.454 1.00 91.44 110 GLU A CA 1
ATOM 891 C C . GLU A 1 110 ? -1.079 8.317 15.535 1.00 91.44 110 GLU A C 1
ATOM 893 O O . GLU A 1 110 ? -0.454 7.509 14.860 1.00 91.44 110 GLU A O 1
ATOM 898 N N . TRP A 1 111 ? -0.772 9.617 15.564 1.00 87.69 111 TRP A N 1
ATOM 899 C CA . TRP A 1 111 ? 0.292 10.231 14.760 1.00 87.69 111 TRP A CA 1
ATOM 900 C C . TRP A 1 111 ? 1.702 9.742 15.105 1.00 87.69 111 TRP A C 1
ATOM 902 O O . TRP A 1 111 ? 2.586 9.822 14.259 1.00 87.69 111 TRP A O 1
ATOM 912 N N . ASP A 1 112 ? 1.911 9.204 16.309 1.00 89.75 112 ASP A N 1
ATOM 913 C CA . ASP A 1 112 ? 3.197 8.613 16.691 1.00 89.75 112 ASP A CA 1
ATOM 914 C C . ASP A 1 112 ? 3.395 7.230 16.044 1.00 89.75 112 ASP A C 1
ATOM 916 O O . ASP A 1 112 ? 4.482 6.662 16.116 1.00 89.75 112 ASP A O 1
ATOM 920 N N . ILE A 1 113 ? 2.343 6.666 15.432 1.00 91.56 113 ILE A N 1
ATOM 921 C CA . ILE A 1 113 ? 2.309 5.301 14.901 1.00 91.56 113 ILE A CA 1
ATOM 922 C C . ILE A 1 113 ? 1.865 5.336 13.432 1.00 91.56 113 ILE A C 1
ATOM 924 O O . ILE A 1 113 ? 0.702 5.040 13.130 1.00 91.56 113 ILE A O 1
ATOM 928 N N . PRO A 1 114 ? 2.782 5.639 12.492 1.00 90.25 114 PRO A N 1
ATOM 929 C CA . PRO A 1 114 ? 2.458 5.748 11.069 1.00 90.25 114 PRO A CA 1
ATOM 930 C C . PRO A 1 114 ? 1.702 4.533 10.519 1.00 90.25 114 PRO A C 1
ATOM 932 O O . PRO A 1 114 ? 0.724 4.692 9.803 1.00 90.25 114 PRO A O 1
ATOM 935 N N . ARG A 1 115 ? 2.066 3.314 10.940 1.00 92.12 115 ARG A N 1
ATOM 936 C CA . ARG A 1 115 ? 1.382 2.063 10.554 1.00 92.12 115 ARG A CA 1
ATOM 937 C C . ARG A 1 115 ? -0.122 2.072 10.860 1.00 92.12 115 ARG A C 1
ATOM 939 O O . ARG A 1 115 ? -0.936 1.787 9.983 1.00 92.12 115 ARG A O 1
ATOM 946 N N . LEU A 1 116 ? -0.495 2.451 12.085 1.00 95.88 116 LEU A N 1
ATOM 947 C CA . LEU A 1 116 ? -1.897 2.558 12.499 1.00 95.88 116 LEU A CA 1
ATOM 948 C C . LEU A 1 116 ? -2.597 3.709 11.774 1.00 95.88 116 LEU A C 1
ATOM 950 O O . LEU A 1 116 ? -3.733 3.557 11.323 1.00 95.88 116 LEU A O 1
ATOM 954 N N . HIS A 1 117 ? -1.920 4.849 11.645 1.00 95.81 117 HIS A N 1
ATOM 955 C CA . HIS A 1 117 ? -2.456 6.001 10.935 1.00 95.81 117 HIS A CA 1
ATOM 956 C C . HIS A 1 117 ? -2.779 5.662 9.470 1.00 95.81 117 HIS A C 1
ATOM 958 O O . HIS A 1 117 ? -3.900 5.892 9.018 1.00 95.81 117 HIS A O 1
ATOM 964 N N . HIS A 1 118 ? -1.850 5.024 8.753 1.00 95.69 118 HIS A N 1
ATOM 965 C CA . HIS A 1 118 ? -2.038 4.604 7.364 1.00 95.69 118 HIS A CA 1
ATOM 966 C C . HIS A 1 118 ? -3.191 3.604 7.238 1.00 95.69 118 HIS A C 1
ATOM 968 O O . HIS A 1 118 ? -4.070 3.787 6.397 1.00 95.69 118 HIS A O 1
ATOM 974 N N . ALA A 1 119 ? -3.252 2.597 8.118 1.00 97.56 119 ALA A N 1
ATOM 975 C CA . ALA A 1 119 ? -4.359 1.644 8.151 1.00 97.56 119 ALA A CA 1
ATOM 976 C C . ALA A 1 119 ? -5.719 2.338 8.355 1.00 97.56 119 ALA A C 1
ATOM 978 O O . ALA A 1 119 ? -6.682 2.023 7.653 1.00 97.56 119 ALA A O 1
ATOM 979 N N . ARG A 1 120 ? -5.805 3.321 9.267 1.00 97.94 120 ARG A N 1
ATOM 980 C CA . ARG A 1 120 ? -7.035 4.099 9.496 1.00 97.94 120 ARG A CA 1
ATOM 981 C C . ARG A 1 120 ? -7.432 4.907 8.265 1.00 97.94 120 ARG A C 1
ATOM 983 O O . ARG A 1 120 ? -8.605 4.889 7.904 1.00 97.94 120 ARG A O 1
ATOM 990 N N . ILE A 1 121 ? -6.481 5.587 7.627 1.00 97.06 121 ILE A N 1
ATOM 991 C CA . ILE A 1 121 ? -6.731 6.399 6.430 1.00 97.06 121 ILE A CA 1
ATOM 992 C C . ILE A 1 121 ? -7.249 5.532 5.281 1.00 97.06 121 ILE A C 1
ATOM 994 O O . ILE A 1 121 ? -8.277 5.861 4.694 1.00 97.06 121 ILE A O 1
ATOM 998 N N . LEU A 1 122 ? -6.616 4.384 5.015 1.00 97.81 122 LEU A N 1
ATOM 999 C CA . LEU A 1 122 ? -7.088 3.441 3.994 1.00 97.81 122 LEU A CA 1
ATOM 1000 C C . LEU A 1 122 ? -8.494 2.916 4.312 1.00 97.81 122 LEU A C 1
ATOM 1002 O O . LEU A 1 122 ? -9.364 2.898 3.440 1.00 97.81 122 LEU A O 1
ATOM 1006 N N . ALA A 1 123 ? -8.737 2.527 5.567 1.00 98.31 123 ALA A N 1
ATOM 1007 C CA . ALA A 1 123 ? -10.036 2.028 6.004 1.00 98.31 123 ALA A CA 1
ATOM 1008 C C . ALA A 1 123 ? -11.142 3.086 5.877 1.00 98.31 123 ALA A C 1
ATOM 1010 O O . ALA A 1 123 ? -12.266 2.761 5.491 1.00 98.31 123 ALA A O 1
ATOM 1011 N N . GLU A 1 124 ? -10.852 4.338 6.230 1.00 97.88 124 GLU A N 1
ATOM 1012 C CA . GLU A 1 124 ? -11.794 5.451 6.122 1.00 97.88 124 GLU A CA 1
ATOM 1013 C C . GLU A 1 124 ? -12.092 5.771 4.658 1.00 97.88 124 GLU A C 1
ATOM 1015 O O . GLU A 1 124 ? -13.261 5.862 4.276 1.00 97.88 124 GLU A O 1
ATOM 1020 N N . PHE A 1 125 ? -11.053 5.894 3.830 1.00 97.06 125 PHE A N 1
ATOM 1021 C CA . PHE A 1 125 ? -11.205 6.294 2.436 1.00 97.06 125 PHE A CA 1
ATOM 1022 C C . PHE A 1 125 ? -11.975 5.251 1.620 1.00 97.06 125 PHE A C 1
ATOM 1024 O O . PHE A 1 125 ? -12.873 5.595 0.849 1.00 97.06 125 PHE A O 1
ATOM 1031 N N . ASP A 1 126 ? -11.724 3.961 1.867 1.00 96.62 126 ASP A N 1
ATOM 1032 C CA . ASP A 1 126 ? -12.512 2.877 1.274 1.00 96.62 126 ASP A CA 1
ATOM 1033 C C . ASP A 1 126 ? -13.842 2.619 2.014 1.00 96.62 126 ASP A C 1
ATOM 1035 O O . ASP A 1 126 ? -14.567 1.669 1.707 1.00 96.62 126 ASP A O 1
ATOM 1039 N N . LYS A 1 127 ? -14.226 3.467 2.976 1.00 97.81 127 LYS A N 1
ATOM 1040 C CA . LYS A 1 127 ? -15.497 3.386 3.721 1.00 97.81 127 LYS A CA 1
ATOM 1041 C C . LYS A 1 127 ? -15.693 2.046 4.447 1.00 97.81 127 LYS A C 1
ATOM 1043 O O . LYS A 1 127 ? -16.825 1.580 4.623 1.00 97.81 127 LYS A O 1
ATOM 1048 N N . LEU A 1 128 ? -14.604 1.404 4.862 1.00 98.56 128 LEU A N 1
ATOM 1049 C CA . LEU A 1 128 ? -14.619 0.220 5.729 1.00 98.56 128 LEU A CA 1
ATOM 1050 C C . LEU A 1 128 ? -14.967 0.614 7.163 1.00 98.56 128 LEU A C 1
ATOM 1052 O O . LEU A 1 128 ? -15.672 -0.113 7.862 1.00 98.56 128 LEU A O 1
ATOM 1056 N N . ILE A 1 129 ? -14.537 1.807 7.563 1.00 98.56 129 ILE A N 1
ATOM 1057 C CA . ILE A 1 129 ? -14.911 2.456 8.816 1.00 98.56 129 ILE A CA 1
ATOM 1058 C C . ILE A 1 129 ? -15.545 3.815 8.524 1.00 98.56 129 ILE A C 1
ATOM 1060 O O . ILE A 1 129 ? -15.394 4.370 7.437 1.00 98.56 129 ILE A O 1
ATOM 1064 N N . ILE A 1 130 ? -16.263 4.359 9.499 1.00 98.19 130 ILE A N 1
ATOM 1065 C CA . ILE A 1 130 ? -16.815 5.711 9.423 1.00 98.19 130 ILE A CA 1
ATOM 1066 C C . ILE A 1 130 ? -16.706 6.409 10.774 1.00 98.19 130 ILE A C 1
ATOM 1068 O O . ILE A 1 130 ? -16.893 5.790 11.825 1.00 98.19 130 ILE A O 1
ATOM 1072 N N . HIS A 1 131 ? -16.449 7.715 10.740 1.00 97.44 131 HIS A N 1
ATOM 1073 C CA . HIS A 1 131 ? -16.537 8.567 11.914 1.00 97.44 131 HIS A CA 1
ATOM 1074 C C . HIS A 1 131 ? -17.979 9.049 12.118 1.00 97.44 131 HIS A C 1
ATOM 1076 O O . HIS A 1 131 ? -18.514 9.836 11.336 1.00 97.44 131 HIS A O 1
ATOM 1082 N N . ARG A 1 132 ? -18.637 8.586 13.184 1.00 95.31 132 ARG A N 1
ATOM 1083 C CA . ARG A 1 132 ? -20.014 8.961 13.527 1.00 95.31 132 ARG A CA 1
ATOM 1084 C C . ARG A 1 132 ? -20.153 9.181 15.026 1.00 95.31 132 ARG A C 1
ATOM 1086 O O . ARG A 1 132 ? -19.739 8.348 15.821 1.00 95.31 132 ARG A O 1
ATOM 1093 N N . LYS A 1 133 ? -20.789 10.291 15.420 1.00 93.62 133 LYS A N 1
ATOM 1094 C CA . LYS A 1 133 ? -21.042 10.638 16.835 1.00 93.62 133 LYS A CA 1
ATOM 1095 C C . LYS A 1 133 ? -19.772 10.531 17.707 1.00 93.62 133 LYS A C 1
ATOM 1097 O O . LYS A 1 133 ? -19.813 9.949 18.786 1.00 93.62 133 LYS A O 1
ATOM 1102 N N . LYS A 1 134 ? -18.653 11.103 17.234 1.00 96.12 134 LYS A N 1
ATOM 1103 C CA . LYS A 1 134 ? -17.336 11.082 17.908 1.00 96.12 134 LYS A CA 1
ATOM 1104 C C . LYS A 1 134 ? -16.754 9.675 18.106 1.00 96.12 134 LYS A C 1
ATOM 1106 O O . LYS A 1 134 ? -15.979 9.454 19.034 1.00 96.12 134 LYS A O 1
ATOM 1111 N N . ARG A 1 135 ? -17.145 8.712 17.270 1.00 97.69 135 ARG A N 1
ATOM 1112 C CA . ARG A 1 135 ? -16.635 7.340 17.298 1.00 97.69 135 ARG A CA 1
ATOM 1113 C C . ARG A 1 135 ? -16.274 6.869 15.901 1.00 97.69 135 ARG A C 1
ATOM 1115 O O . ARG A 1 135 ? -16.956 7.211 14.940 1.00 97.69 135 ARG A O 1
ATOM 1122 N N . TRP A 1 136 ? -15.240 6.052 15.817 1.00 98.38 136 TRP A N 1
ATOM 1123 C CA . TRP A 1 136 ? -14.941 5.222 14.661 1.00 98.38 136 TRP A CA 1
ATOM 1124 C C . TRP A 1 136 ? -15.680 3.906 14.809 1.00 98.38 136 TRP A C 1
ATOM 1126 O O . TRP A 1 136 ? -15.558 3.245 15.836 1.00 98.38 136 TRP A O 1
ATOM 1136 N N . ILE A 1 137 ? -16.467 3.541 13.806 1.00 98.19 137 ILE A N 1
ATOM 1137 C CA . ILE A 1 137 ? -17.228 2.291 13.797 1.00 98.19 137 ILE A CA 1
ATOM 1138 C C . ILE A 1 137 ? -17.028 1.567 12.473 1.00 98.19 137 ILE A C 1
ATOM 1140 O O . ILE A 1 137 ? -16.866 2.204 11.429 1.00 98.19 137 ILE A O 1
ATOM 1144 N N . LEU A 1 138 ? -17.074 0.238 12.524 1.00 98.12 138 LEU A N 1
ATOM 1145 C CA . LEU A 1 138 ? -17.032 -0.607 11.339 1.00 98.12 138 LEU A CA 1
ATOM 1146 C C . LEU A 1 138 ? -18.334 -0.460 10.538 1.00 98.12 138 LEU A C 1
ATOM 1148 O O . LEU A 1 138 ? -19.435 -0.472 11.101 1.00 98.12 138 LEU A O 1
ATOM 1152 N N . THR A 1 139 ? -18.228 -0.302 9.220 1.00 98.62 139 THR A N 1
ATOM 1153 C CA . THR A 1 139 ? -19.396 -0.277 8.329 1.00 98.62 139 THR A CA 1
ATOM 1154 C C . THR A 1 139 ? -19.845 -1.699 7.990 1.00 98.62 139 THR A C 1
ATOM 1156 O O . THR A 1 139 ? -19.123 -2.668 8.222 1.00 98.62 139 THR A O 1
ATOM 1159 N N . LYS A 1 140 ? -21.031 -1.854 7.378 1.00 98.06 140 LYS A N 1
ATOM 1160 C CA . LYS A 1 140 ? -21.469 -3.162 6.852 1.00 98.06 140 LYS A CA 1
ATOM 1161 C C . LYS A 1 140 ? -20.447 -3.736 5.862 1.00 98.06 140 LYS A C 1
ATOM 1163 O O . LYS A 1 140 ? -20.166 -4.925 5.912 1.00 98.06 140 LYS A O 1
ATOM 1168 N N . LYS A 1 141 ? -19.877 -2.878 5.008 1.00 97.94 141 LYS A N 1
ATOM 1169 C CA . LYS A 1 141 ? -18.838 -3.246 4.041 1.00 97.94 141 LYS A CA 1
ATOM 1170 C C . LYS A 1 141 ? -17.557 -3.702 4.742 1.00 97.94 141 LYS A C 1
ATOM 1172 O O . LYS A 1 141 ? -17.029 -4.749 4.391 1.00 97.94 141 LYS A O 1
ATOM 1177 N N . GLY A 1 142 ? -17.080 -2.946 5.735 1.00 98.19 142 GLY A N 1
ATOM 1178 C CA . GLY A 1 142 ? -15.895 -3.324 6.511 1.00 98.19 142 GLY A CA 1
ATOM 1179 C C . GLY A 1 142 ? -16.073 -4.656 7.239 1.00 98.19 142 GLY A C 1
ATOM 1180 O O . GLY A 1 142 ? -15.171 -5.485 7.219 1.00 98.19 142 GLY A O 1
ATOM 1181 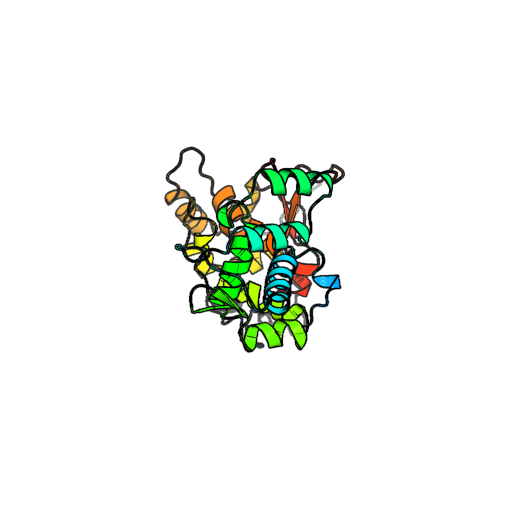N N . ARG A 1 143 ? -17.260 -4.890 7.814 1.00 98.12 143 ARG A N 1
ATOM 1182 C CA . ARG A 1 143 ? -17.601 -6.153 8.480 1.00 98.12 143 ARG A CA 1
ATOM 1183 C C . ARG A 1 143 ? -17.637 -7.331 7.513 1.00 98.12 143 ARG A C 1
ATOM 1185 O O . ARG A 1 143 ? -17.076 -8.373 7.825 1.00 98.12 143 ARG A O 1
ATOM 1192 N N . ASP A 1 144 ? -18.274 -7.167 6.356 1.00 97.94 144 ASP A N 1
ATOM 1193 C CA . ASP A 1 144 ? -18.344 -8.226 5.346 1.00 97.94 144 ASP A CA 1
ATOM 1194 C C . ASP A 1 144 ? -16.951 -8.620 4.841 1.00 97.94 144 ASP A C 1
ATOM 1196 O O . ASP A 1 144 ? -16.604 -9.797 4.853 1.00 97.94 144 ASP A O 1
ATOM 1200 N N . LEU A 1 145 ? -16.116 -7.630 4.507 1.00 96.81 145 LEU A N 1
ATOM 1201 C CA . LEU A 1 145 ? -14.733 -7.864 4.083 1.00 96.81 145 LEU A CA 1
ATOM 1202 C C . LEU A 1 145 ? -13.886 -8.552 5.154 1.00 96.81 145 LEU A C 1
ATOM 1204 O O . LEU A 1 145 ? -13.019 -9.352 4.822 1.00 96.81 145 LEU A O 1
ATOM 1208 N N . LEU A 1 146 ? -14.120 -8.234 6.427 1.00 97.12 146 LEU A N 1
ATOM 1209 C CA . LEU A 1 146 ? -13.373 -8.833 7.524 1.00 97.12 146 LEU A CA 1
ATOM 1210 C C . LEU A 1 146 ? -13.777 -10.293 7.783 1.00 97.12 146 LEU A C 1
ATOM 1212 O O . LEU A 1 146 ? -12.906 -11.119 8.057 1.00 97.12 146 LEU A O 1
ATOM 1216 N N . LEU A 1 147 ? -15.081 -10.588 7.763 1.00 96.25 147 LEU A N 1
ATOM 1217 C CA . LEU A 1 147 ? -15.626 -11.849 8.280 1.00 96.25 147 LEU A CA 1
ATOM 1218 C C . LEU A 1 147 ? -15.984 -12.865 7.190 1.00 96.25 147 LEU A C 1
ATOM 1220 O O . LEU A 1 147 ? -15.929 -14.062 7.452 1.00 96.25 147 LEU A O 1
ATOM 1224 N N . ASN A 1 148 ? -16.363 -12.403 5.996 1.00 96.94 148 ASN A N 1
ATOM 1225 C CA . ASN A 1 148 ? -16.977 -13.248 4.966 1.00 96.94 148 ASN A CA 1
ATOM 1226 C C . ASN A 1 148 ? -16.167 -13.332 3.666 1.00 96.94 148 ASN A C 1
ATOM 1228 O O . ASN A 1 148 ? -16.474 -14.175 2.826 1.00 96.94 148 ASN A O 1
ATOM 1232 N N . GLN A 1 149 ? -15.171 -12.463 3.474 1.00 97.62 149 GLN A N 1
ATOM 1233 C CA . GLN A 1 149 ? -14.384 -12.403 2.241 1.00 97.62 149 GLN A CA 1
ATOM 1234 C C . GLN A 1 149 ? -12.980 -13.000 2.425 1.00 97.62 149 GLN A C 1
ATOM 1236 O O . GLN A 1 149 ? -12.420 -12.939 3.525 1.00 97.62 149 GLN A O 1
ATOM 1241 N N . PRO A 1 150 ? -12.374 -13.544 1.354 1.00 97.00 150 PRO A N 1
ATOM 1242 C CA . PRO A 1 150 ? -10.982 -13.970 1.376 1.00 97.00 150 PRO A CA 1
ATOM 1243 C C . PRO A 1 150 ? -10.007 -12.825 1.730 1.00 97.00 150 PRO A C 1
ATOM 1245 O O . PRO A 1 150 ? -10.252 -11.673 1.356 1.00 97.00 150 PRO A O 1
ATOM 1248 N N . PRO A 1 151 ? -8.861 -13.133 2.370 1.00 97.06 151 PRO A N 1
ATOM 1249 C CA . PRO A 1 151 ? -7.788 -12.180 2.682 1.00 97.06 151 PRO A CA 1
ATOM 1250 C C . PRO A 1 151 ? -7.377 -11.276 1.514 1.00 97.06 151 PRO A C 1
ATOM 1252 O O . PRO A 1 151 ? -7.275 -10.053 1.666 1.00 97.06 151 PRO A O 1
ATOM 1255 N N . GLY A 1 152 ? -7.190 -11.873 0.332 1.00 98.06 152 GLY A N 1
ATOM 1256 C CA . GLY A 1 152 ? -6.766 -11.165 -0.871 1.00 98.06 152 GLY A CA 1
ATOM 1257 C C . GLY A 1 152 ? -7.729 -10.068 -1.325 1.00 98.06 152 GLY A C 1
ATOM 1258 O O . GLY A 1 152 ? -7.275 -9.069 -1.881 1.00 98.06 152 GLY A O 1
ATOM 1259 N N . VAL A 1 153 ? -9.026 -10.163 -1.008 1.00 98.19 153 VAL A N 1
ATOM 1260 C CA . VAL A 1 153 ? -10.001 -9.113 -1.337 1.00 98.19 153 VAL A CA 1
ATOM 1261 C C . VAL A 1 153 ? -9.723 -7.848 -0.524 1.00 98.19 153 VAL A C 1
ATOM 1263 O O . VAL A 1 153 ? -9.683 -6.752 -1.086 1.00 98.19 153 VAL A O 1
ATOM 1266 N N . LEU A 1 154 ? -9.480 -7.968 0.787 1.00 98.44 154 LEU A N 1
ATOM 1267 C CA . LEU A 1 154 ? -9.124 -6.819 1.629 1.00 98.44 154 LEU A CA 1
ATOM 1268 C C . LEU A 1 154 ? -7.793 -6.201 1.178 1.00 98.44 154 LEU A C 1
ATOM 1270 O O . LEU A 1 154 ? -7.693 -4.979 1.055 1.00 98.44 154 LEU A O 1
ATOM 1274 N N . TYR A 1 155 ? -6.800 -7.044 0.888 1.00 98.62 155 TYR A N 1
ATOM 1275 C CA . TYR A 1 155 ? -5.488 -6.621 0.399 1.00 98.62 155 TYR A CA 1
ATOM 1276 C C . TYR A 1 155 ? -5.578 -5.839 -0.921 1.00 98.62 155 TYR A C 1
ATOM 1278 O O . TYR A 1 155 ? -5.121 -4.695 -0.994 1.00 98.62 155 TYR A O 1
ATOM 1286 N N . ARG A 1 156 ? -6.250 -6.400 -1.937 1.00 98.25 156 ARG A N 1
ATOM 1287 C CA . ARG A 1 156 ? -6.457 -5.756 -3.244 1.00 98.25 156 ARG A CA 1
ATOM 1288 C C . ARG A 1 156 ? -7.155 -4.406 -3.101 1.00 98.25 156 ARG A C 1
ATOM 1290 O O . ARG A 1 156 ? -6.762 -3.432 -3.740 1.00 98.25 156 ARG A O 1
ATOM 1297 N N . ARG A 1 157 ? -8.176 -4.318 -2.242 1.00 97.62 157 ARG A N 1
ATOM 1298 C CA . ARG A 1 157 ? -8.895 -3.058 -1.994 1.00 97.62 157 ARG A CA 1
ATOM 1299 C C . ARG A 1 157 ? -8.020 -2.005 -1.328 1.00 97.62 157 ARG A C 1
ATOM 1301 O O . ARG A 1 157 ? -8.103 -0.840 -1.719 1.00 97.62 157 ARG A O 1
ATOM 1308 N N . ALA A 1 158 ? -7.186 -2.392 -0.364 1.00 98.19 158 ALA A N 1
ATOM 1309 C CA . ALA A 1 158 ? -6.231 -1.481 0.259 1.00 98.19 158 ALA A CA 1
ATOM 1310 C C . ALA A 1 158 ? -5.235 -0.939 -0.779 1.00 98.19 158 ALA A C 1
ATOM 1312 O O . ALA A 1 158 ? -4.985 0.265 -0.812 1.00 98.19 158 ALA A O 1
ATOM 1313 N N . PHE A 1 159 ? -4.748 -1.804 -1.673 1.00 98.25 159 PHE A N 1
ATOM 1314 C CA . PHE A 1 159 ? -3.829 -1.428 -2.746 1.00 98.25 159 PHE A CA 1
ATOM 1315 C C . PHE A 1 159 ? -4.460 -0.427 -3.719 1.00 98.25 159 PHE A C 1
ATOM 1317 O O . PHE A 1 159 ? -3.931 0.665 -3.917 1.00 98.25 159 PHE A O 1
ATOM 1324 N N . LEU A 1 160 ? -5.645 -0.744 -4.251 1.00 97.31 160 LEU A N 1
ATOM 1325 C CA . LEU A 1 160 ? -6.400 0.164 -5.121 1.00 97.31 160 LEU A CA 1
ATOM 1326 C C . LEU A 1 160 ? -6.677 1.504 -4.436 1.00 97.31 160 LEU A C 1
ATOM 1328 O O . LEU A 1 160 ? -6.568 2.561 -5.052 1.00 97.31 160 LEU A O 1
ATOM 1332 N N . THR A 1 161 ? -7.023 1.470 -3.150 1.00 97.31 161 THR A N 1
ATOM 1333 C CA . THR A 1 161 ? -7.278 2.687 -2.378 1.00 97.31 161 THR A CA 1
ATOM 1334 C C . THR A 1 161 ? -6.041 3.572 -2.308 1.00 97.31 161 THR A C 1
ATOM 1336 O O . THR A 1 161 ? -6.156 4.759 -2.594 1.00 97.31 161 THR A O 1
ATOM 1339 N N . MET A 1 162 ? -4.871 3.011 -1.992 1.00 96.44 162 MET A N 1
ATOM 1340 C CA . MET A 1 162 ? -3.631 3.782 -1.886 1.00 96.44 162 MET A CA 1
ATOM 1341 C C . MET A 1 162 ? -3.167 4.348 -3.230 1.00 96.44 162 MET A C 1
ATOM 1343 O O . MET A 1 162 ? -2.861 5.529 -3.306 1.00 96.44 162 MET A O 1
ATOM 1347 N N . PHE A 1 163 ? -3.111 3.518 -4.273 1.00 95.56 163 PHE A N 1
ATOM 1348 C CA . PHE A 1 163 ? -2.447 3.893 -5.525 1.00 95.56 163 PHE A CA 1
ATOM 1349 C C . PHE A 1 163 ? -3.373 4.561 -6.551 1.00 95.56 163 PHE A C 1
ATOM 1351 O O . PHE A 1 163 ? -2.886 5.223 -7.465 1.00 95.56 163 PHE A O 1
ATOM 1358 N N . A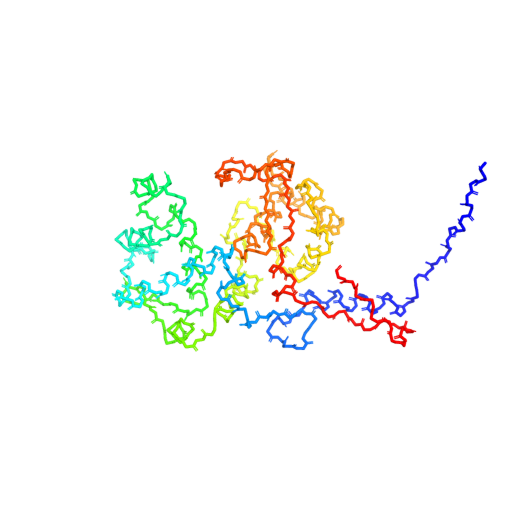RG A 1 164 ? -4.700 4.404 -6.431 1.00 93.69 164 ARG A N 1
ATOM 1359 C CA . ARG A 1 164 ? -5.663 4.952 -7.409 1.00 93.69 164 ARG A CA 1
ATOM 1360 C C . ARG A 1 164 ? -6.668 5.938 -6.840 1.00 93.69 164 ARG A C 1
ATOM 1362 O O . ARG A 1 164 ? -7.172 6.759 -7.596 1.00 93.69 164 ARG A O 1
ATOM 1369 N N . LYS A 1 165 ? -7.016 5.839 -5.556 1.00 93.19 165 LYS A N 1
ATOM 1370 C CA . LYS A 1 165 ? -8.145 6.603 -4.995 1.00 93.19 165 LYS A CA 1
ATOM 1371 C C . LYS A 1 165 ? -7.689 7.729 -4.070 1.00 93.19 165 LYS A C 1
ATOM 1373 O O . LYS A 1 165 ? -8.290 8.798 -4.085 1.00 93.19 165 LYS A O 1
ATOM 1378 N N . LEU A 1 166 ? -6.652 7.485 -3.276 1.00 93.75 166 LEU A N 1
ATOM 1379 C CA . LEU A 1 166 ? -5.992 8.483 -2.443 1.00 93.75 166 LEU A CA 1
ATOM 1380 C C . LEU A 1 166 ? -4.933 9.237 -3.234 1.00 93.75 166 LEU A C 1
ATOM 1382 O O . LEU A 1 166 ? -4.289 8.653 -4.094 1.00 93.75 166 LEU A O 1
ATOM 1386 N N . ASP A 1 167 ? -4.709 10.499 -2.883 1.00 92.88 167 ASP A N 1
ATOM 1387 C CA . ASP A 1 167 ? -3.491 11.212 -3.263 1.00 92.88 167 ASP A CA 1
ATOM 1388 C C . ASP A 1 167 ? -2.306 10.602 -2.501 1.00 92.88 167 ASP A C 1
ATOM 1390 O O . ASP A 1 167 ? -2.253 10.648 -1.267 1.00 92.88 167 ASP A O 1
ATOM 1394 N N . ILE A 1 168 ? -1.369 9.999 -3.229 1.00 88.75 168 ILE A N 1
ATOM 1395 C CA . ILE A 1 168 ? -0.234 9.288 -2.639 1.00 88.75 168 ILE A CA 1
ATOM 1396 C C . ILE A 1 168 ? 0.735 10.237 -1.921 1.00 88.75 168 ILE A C 1
ATOM 1398 O O . ILE A 1 168 ? 1.425 9.817 -0.988 1.00 88.75 168 ILE A O 1
ATOM 1402 N N . THR A 1 169 ? 0.729 11.529 -2.272 1.00 90.19 169 THR A N 1
ATOM 1403 C CA . THR A 1 169 ? 1.546 12.553 -1.604 1.00 90.19 169 THR A CA 1
ATOM 1404 C C . THR A 1 169 ? 1.129 12.761 -0.146 1.00 90.19 169 THR A C 1
ATOM 1406 O O . THR A 1 169 ? 1.930 13.238 0.657 1.00 90.19 169 THR A O 1
ATOM 1409 N N . TYR A 1 170 ? -0.071 12.309 0.249 1.00 90.62 170 TYR A N 1
ATOM 1410 C CA . TYR A 1 170 ? -0.519 12.304 1.644 1.00 90.62 170 TYR A CA 1
ATOM 1411 C C . TYR A 1 170 ? 0.477 11.606 2.582 1.00 90.62 170 TYR A C 1
ATOM 1413 O O . TYR A 1 170 ? 0.687 12.046 3.712 1.00 90.62 170 TYR A O 1
ATOM 1421 N N . PHE A 1 171 ? 1.103 10.525 2.112 1.00 86.94 171 PHE A N 1
ATOM 1422 C CA . PHE A 1 171 ? 2.070 9.746 2.888 1.00 86.94 171 PHE A CA 1
ATOM 1423 C C . PHE A 1 171 ? 3.508 10.270 2.763 1.00 86.94 171 PHE A C 1
ATOM 1425 O O . PHE A 1 171 ? 4.400 9.790 3.464 1.00 86.94 171 PHE A O 1
ATOM 1432 N N . ALA A 1 172 ? 3.730 11.255 1.894 1.00 85.69 172 ALA A N 1
ATOM 1433 C CA . ALA A 1 172 ? 5.034 11.818 1.576 1.00 85.69 172 ALA A CA 1
ATOM 1434 C C . ALA A 1 172 ? 4.980 13.349 1.375 1.00 85.69 172 ALA A C 1
ATOM 1436 O O . ALA A 1 172 ? 5.491 13.856 0.372 1.00 85.69 172 ALA A O 1
ATOM 1437 N N . PRO A 1 173 ? 4.389 14.116 2.314 1.00 84.25 173 PRO A N 1
ATOM 1438 C CA . PRO A 1 173 ? 4.133 15.546 2.123 1.00 84.25 173 PRO A CA 1
ATOM 1439 C C . PRO A 1 173 ? 5.408 16.384 1.946 1.00 84.25 173 PRO A C 1
ATOM 1441 O O . PRO A 1 173 ? 5.345 17.504 1.451 1.00 84.25 173 PRO A O 1
ATOM 1444 N N . GLN A 1 174 ? 6.563 15.857 2.354 1.00 82.25 174 GLN A N 1
ATOM 1445 C CA . GLN A 1 174 ? 7.868 16.496 2.207 1.00 82.25 174 GLN A CA 1
ATOM 1446 C C . GLN A 1 174 ? 8.410 16.497 0.766 1.00 82.25 174 GLN A C 1
ATOM 1448 O O . GLN A 1 174 ? 9.304 17.281 0.474 1.00 82.25 174 GLN A O 1
ATOM 1453 N N . HIS A 1 175 ? 7.904 15.631 -0.119 1.00 81.88 175 HIS A N 1
ATOM 1454 C CA . HIS A 1 175 ? 8.440 15.441 -1.471 1.00 81.88 175 HIS A CA 1
ATOM 1455 C C . HIS A 1 175 ? 7.315 15.369 -2.526 1.00 81.88 175 HIS A C 1
ATOM 1457 O O . HIS A 1 175 ? 7.230 14.366 -3.231 1.00 81.88 175 HIS A O 1
ATOM 1463 N N . PRO A 1 176 ? 6.413 16.362 -2.639 1.00 82.81 176 PRO A N 1
ATOM 1464 C CA . PRO A 1 176 ? 5.219 16.241 -3.475 1.00 82.81 176 PRO A CA 1
ATOM 1465 C C . PRO A 1 176 ? 5.573 15.966 -4.944 1.00 82.81 176 PRO A C 1
ATOM 1467 O O . PRO A 1 176 ? 6.182 16.795 -5.615 1.00 82.81 176 PRO A O 1
ATOM 1470 N N . ALA A 1 177 ? 5.157 14.804 -5.452 1.00 86.31 177 ALA A N 1
ATOM 1471 C CA . ALA A 1 177 ? 5.405 14.388 -6.830 1.00 86.31 177 ALA A CA 1
ATOM 1472 C C . ALA A 1 177 ? 4.148 13.758 -7.464 1.00 86.31 177 ALA A C 1
ATOM 1474 O O . ALA A 1 177 ? 4.144 12.563 -7.773 1.00 86.31 177 ALA A O 1
ATOM 1475 N N . PRO A 1 178 ? 3.071 14.543 -7.679 1.00 85.62 178 PRO A N 1
ATOM 1476 C CA . PRO A 1 178 ? 1.795 14.027 -8.186 1.00 85.62 178 PRO A CA 1
ATOM 1477 C C . PRO A 1 178 ? 1.926 13.338 -9.553 1.00 85.62 178 PRO A C 1
ATOM 1479 O O . PRO A 1 178 ? 1.241 12.352 -9.807 1.00 8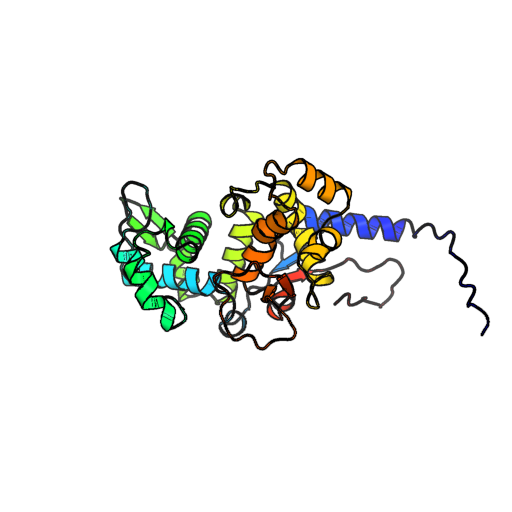5.62 178 PRO A O 1
ATOM 1482 N N . ILE A 1 179 ? 2.881 13.774 -10.384 1.00 86.44 179 ILE A N 1
ATOM 1483 C CA . ILE A 1 179 ? 3.184 13.170 -11.693 1.00 86.44 179 ILE A CA 1
ATOM 1484 C C . ILE A 1 179 ? 3.495 11.665 -11.608 1.00 86.44 179 ILE A C 1
ATOM 1486 O O . ILE A 1 179 ? 3.211 10.917 -12.541 1.00 86.44 179 ILE A O 1
ATOM 1490 N N . LEU A 1 180 ? 4.051 11.193 -10.484 1.00 91.38 180 LEU A N 1
ATOM 1491 C CA . LEU A 1 180 ? 4.334 9.770 -10.287 1.00 91.38 180 LEU A CA 1
ATOM 1492 C C . LEU A 1 180 ? 3.049 8.955 -10.135 1.00 91.38 180 LEU A C 1
ATOM 1494 O O . LEU A 1 180 ? 3.002 7.797 -10.534 1.00 91.38 180 LEU A O 1
ATOM 1498 N N . GLN A 1 181 ? 1.997 9.540 -9.566 1.00 91.00 181 GLN A N 1
ATOM 1499 C CA . GLN A 1 181 ? 0.735 8.836 -9.392 1.00 91.00 181 GLN A CA 1
ATOM 1500 C C . GLN A 1 181 ? 0.001 8.641 -10.724 1.00 91.00 181 GLN A C 1
ATOM 1502 O O . GLN A 1 181 ? -0.567 7.570 -10.952 1.00 91.00 181 GLN A O 1
ATOM 1507 N N . ASP A 1 182 ? 0.067 9.629 -11.618 1.00 88.81 182 ASP A N 1
ATOM 1508 C CA . ASP A 1 182 ? -0.522 9.538 -12.958 1.00 88.81 182 ASP A CA 1
ATOM 1509 C C . ASP A 1 182 ? 0.119 8.397 -13.762 1.00 88.81 182 ASP A C 1
ATOM 1511 O O . ASP A 1 182 ? -0.574 7.604 -14.396 1.00 88.81 182 ASP A O 1
ATOM 1515 N N . GLY A 1 183 ? 1.443 8.248 -13.659 1.00 91.25 183 GLY A N 1
ATOM 1516 C CA . GLY A 1 183 ? 2.214 7.182 -14.302 1.00 91.25 183 GLY A CA 1
ATOM 1517 C C . GLY A 1 183 ? 2.294 5.864 -13.524 1.00 91.25 183 GLY A C 1
ATOM 1518 O O . GLY A 1 183 ? 3.086 4.999 -13.898 1.00 91.25 183 GLY A O 1
ATOM 1519 N N . MET A 1 184 ? 1.525 5.676 -12.442 1.00 94.94 184 MET A N 1
ATOM 1520 C CA . MET A 1 184 ? 1.756 4.568 -11.502 1.00 94.94 184 MET A CA 1
ATOM 1521 C C . MET A 1 184 ? 1.674 3.183 -12.157 1.00 94.94 184 MET A C 1
ATOM 1523 O O . MET A 1 184 ? 2.432 2.292 -11.791 1.00 94.94 184 MET A O 1
ATOM 1527 N N . GLY A 1 185 ? 0.800 2.980 -13.145 1.00 95.75 185 GLY A N 1
ATOM 1528 C CA . GLY A 1 185 ? 0.682 1.675 -13.806 1.00 95.75 185 GLY A CA 1
ATOM 1529 C C . GLY A 1 185 ? 1.941 1.296 -14.584 1.00 95.75 185 GLY A C 1
ATOM 1530 O O . GLY A 1 185 ? 2.399 0.156 -14.501 1.00 95.75 185 GLY A O 1
ATOM 1531 N N . LEU A 1 186 ? 2.548 2.277 -15.255 1.00 94.38 186 LEU A N 1
ATOM 1532 C CA . LEU A 1 186 ? 3.840 2.126 -15.916 1.00 94.38 186 LEU A CA 1
ATOM 1533 C C . LEU A 1 186 ? 4.965 1.917 -14.896 1.00 94.38 186 LEU A C 1
ATOM 1535 O O . LEU A 1 186 ? 5.785 1.024 -15.069 1.00 94.38 186 LEU A O 1
ATOM 1539 N N . LEU A 1 187 ? 4.972 2.676 -13.798 1.00 96.19 187 LEU A N 1
ATOM 1540 C CA . LEU A 1 187 ? 5.980 2.530 -12.742 1.00 96.19 187 LEU A CA 1
ATOM 1541 C C . LEU A 1 187 ? 5.951 1.144 -12.095 1.00 96.19 187 LEU A C 1
ATOM 1543 O O . LEU A 1 187 ? 7.003 0.576 -11.823 1.00 96.19 187 LEU A O 1
ATOM 1547 N N . LEU A 1 188 ? 4.765 0.572 -11.870 1.00 97.44 188 LEU A N 1
ATOM 1548 C CA . LEU A 1 188 ? 4.638 -0.810 -11.411 1.00 97.44 188 LEU A CA 1
ATOM 1549 C C . LEU A 1 188 ? 5.193 -1.784 -12.459 1.00 97.44 188 LEU A C 1
ATOM 1551 O O . LEU A 1 188 ? 5.911 -2.726 -12.123 1.00 97.44 188 LEU A O 1
ATOM 1555 N N . TRP A 1 189 ? 4.906 -1.572 -13.739 1.00 96.62 189 TRP A N 1
ATOM 1556 C CA . TRP A 1 189 ? 5.478 -2.422 -14.780 1.00 96.62 189 TRP A CA 1
ATOM 1557 C C . TRP A 1 189 ? 7.016 -2.369 -14.770 1.00 96.62 189 TRP A C 1
ATOM 1559 O O . TRP A 1 189 ? 7.664 -3.416 -14.718 1.00 96.62 189 TRP A O 1
ATOM 1569 N N . GLU A 1 190 ? 7.599 -1.171 -14.676 1.00 96.31 190 GLU A N 1
ATOM 1570 C CA . GLU A 1 190 ? 9.052 -0.990 -14.596 1.00 96.31 190 GLU A CA 1
ATOM 1571 C C . GLU A 1 190 ? 9.658 -1.568 -13.314 1.00 96.31 190 GLU A C 1
ATOM 1573 O O . GLU A 1 190 ? 10.711 -2.198 -13.364 1.00 96.31 190 GLU A O 1
ATOM 1578 N N . VAL A 1 191 ? 8.986 -1.450 -12.163 1.00 98.06 191 VAL A N 1
ATOM 1579 C CA . VAL A 1 191 ? 9.425 -2.101 -10.915 1.00 98.06 191 VAL A CA 1
ATOM 1580 C C . VAL A 1 191 ? 9.522 -3.614 -11.101 1.00 98.06 191 VAL A C 1
ATOM 1582 O O . VAL A 1 191 ? 10.535 -4.210 -10.729 1.00 98.06 191 VAL A O 1
ATOM 1585 N N . GLY A 1 192 ? 8.502 -4.226 -11.711 1.00 97.00 192 GLY A N 1
ATOM 1586 C CA . GLY A 1 192 ? 8.483 -5.660 -12.000 1.00 97.00 192 GLY A CA 1
ATOM 1587 C C . GLY A 1 192 ? 9.617 -6.098 -12.929 1.00 97.00 192 GLY A C 1
ATOM 1588 O O . GLY A 1 192 ? 10.156 -7.189 -12.759 1.00 97.00 192 GLY A O 1
ATOM 1589 N N . ASN A 1 193 ? 10.022 -5.241 -13.869 1.00 95.12 193 ASN A N 1
ATOM 1590 C CA . ASN A 1 193 ? 11.100 -5.525 -14.815 1.00 95.12 193 ASN A CA 1
ATOM 1591 C C . ASN A 1 193 ? 12.497 -5.285 -14.232 1.00 95.12 193 ASN A C 1
ATOM 1593 O O . ASN A 1 193 ? 13.389 -6.118 -14.402 1.00 95.12 193 ASN A O 1
ATOM 1597 N N . ALA A 1 194 ? 12.694 -4.152 -13.560 1.00 96.31 194 ALA A N 1
ATOM 1598 C CA . ALA A 1 194 ? 14.005 -3.644 -13.173 1.00 96.31 194 ALA A CA 1
ATOM 1599 C C . ALA A 1 194 ? 14.517 -4.197 -11.837 1.00 96.31 194 ALA A C 1
ATOM 1601 O O . ALA A 1 194 ? 15.731 -4.328 -11.647 1.00 96.31 194 ALA A O 1
ATOM 1602 N N . LEU A 1 195 ? 13.607 -4.514 -10.909 1.00 97.00 195 LEU A N 1
ATOM 1603 C CA . LEU A 1 195 ? 13.942 -4.897 -9.534 1.00 97.00 195 LEU A CA 1
ATOM 1604 C C . LEU A 1 195 ? 13.860 -6.414 -9.296 1.00 97.00 195 LEU A C 1
ATOM 1606 O O . LEU A 1 195 ? 13.618 -6.841 -8.172 1.00 97.00 195 LEU A O 1
ATOM 1610 N N . LYS A 1 196 ? 14.061 -7.239 -10.334 1.00 95.75 196 LYS A N 1
ATOM 1611 C CA . LYS A 1 196 ? 14.115 -8.715 -10.217 1.00 95.75 196 LYS A CA 1
ATOM 1612 C C . LYS A 1 196 ? 15.266 -9.208 -9.341 1.00 95.75 196 LYS A C 1
ATOM 1614 O O . LYS A 1 196 ? 15.136 -10.232 -8.683 1.00 95.75 196 LYS A O 1
ATOM 1619 N N . ASP A 1 197 ? 16.351 -8.443 -9.328 1.00 94.69 197 ASP A N 1
ATOM 1620 C CA . ASP A 1 197 ? 17.513 -8.628 -8.469 1.00 94.69 197 ASP A CA 1
ATOM 1621 C C . ASP A 1 197 ? 17.725 -7.372 -7.620 1.00 94.69 197 ASP A C 1
ATOM 1623 O O . ASP A 1 197 ? 17.211 -6.294 -7.937 1.00 94.69 197 ASP A O 1
ATOM 1627 N N . TRP A 1 198 ? 18.541 -7.488 -6.573 1.00 95.75 198 TRP A N 1
ATOM 1628 C CA . TRP A 1 198 ? 18.955 -6.359 -5.745 1.00 95.75 198 TRP A CA 1
ATOM 1629 C C . TRP A 1 198 ? 19.532 -5.207 -6.567 1.00 95.75 198 TRP A C 1
ATOM 1631 O O . TRP A 1 198 ? 20.596 -5.330 -7.176 1.00 95.75 198 TRP A O 1
ATOM 1641 N N . ARG A 1 199 ? 18.874 -4.047 -6.501 1.00 96.06 199 ARG A N 1
ATOM 1642 C CA . ARG A 1 199 ? 19.360 -2.796 -7.092 1.00 96.06 199 ARG A CA 1
ATOM 1643 C C . ARG A 1 199 ? 19.682 -1.760 -6.032 1.00 96.06 199 ARG A C 1
ATOM 1645 O O . ARG A 1 199 ? 18.862 -1.559 -5.132 1.00 96.06 199 ARG A O 1
ATOM 1652 N N . PRO A 1 200 ? 20.830 -1.070 -6.132 1.00 94.62 200 PRO A N 1
ATOM 1653 C CA . PRO A 1 200 ? 21.116 0.051 -5.261 1.00 94.62 200 PRO A CA 1
ATOM 1654 C C . PRO A 1 200 ? 20.156 1.208 -5.562 1.00 94.62 200 PRO A C 1
ATOM 1656 O O . PRO A 1 200 ? 19.855 1.508 -6.717 1.00 94.62 200 PRO A O 1
ATOM 1659 N N . ILE A 1 201 ? 19.701 1.897 -4.520 1.00 92.75 201 ILE A N 1
ATOM 1660 C CA . ILE A 1 201 ? 18.711 2.978 -4.604 1.00 92.75 201 ILE A CA 1
ATOM 1661 C C . ILE A 1 201 ? 19.137 4.114 -5.551 1.00 92.75 201 ILE A C 1
ATOM 1663 O O . ILE A 1 201 ? 18.287 4.765 -6.145 1.00 92.75 201 ILE A O 1
ATOM 1667 N N . GLN A 1 202 ? 20.442 4.321 -5.749 1.00 93.00 202 GLN A N 1
ATOM 1668 C CA . GLN A 1 202 ? 20.993 5.329 -6.661 1.00 93.00 202 GLN A CA 1
ATOM 1669 C C . GLN A 1 202 ? 20.780 4.993 -8.147 1.00 93.00 202 GLN A C 1
ATOM 1671 O O . GLN A 1 202 ? 20.789 5.896 -8.981 1.00 93.00 202 GLN A O 1
ATOM 1676 N N . GLU A 1 203 ? 20.601 3.716 -8.493 1.00 94.81 203 GLU A N 1
ATOM 1677 C CA . GLU A 1 203 ? 20.340 3.279 -9.872 1.00 94.81 203 GLU A CA 1
ATOM 1678 C C . GLU A 1 203 ? 18.848 3.336 -10.217 1.00 94.81 203 GLU A C 1
ATOM 1680 O O . GLU A 1 203 ? 18.488 3.600 -11.364 1.00 94.81 203 GLU A O 1
ATOM 1685 N N . ILE A 1 204 ? 17.979 3.153 -9.216 1.00 95.75 204 ILE A N 1
ATOM 1686 C CA . ILE A 1 204 ? 16.527 3.017 -9.391 1.00 95.75 204 ILE A CA 1
ATOM 1687 C C . ILE A 1 204 ? 15.891 4.174 -10.182 1.00 95.75 204 ILE A C 1
ATOM 1689 O O . ILE A 1 204 ? 15.095 3.877 -11.072 1.00 95.75 204 ILE A O 1
ATOM 1693 N N . PRO A 1 205 ? 16.228 5.464 -9.968 1.00 95.12 205 PRO A N 1
ATOM 1694 C CA . PRO A 1 205 ? 15.611 6.543 -10.735 1.00 95.12 205 PRO A CA 1
ATOM 1695 C C . PRO A 1 205 ? 15.741 6.401 -12.252 1.00 95.12 205 PRO A C 1
ATOM 1697 O O . PRO A 1 205 ? 14.774 6.649 -12.959 1.00 95.12 205 PRO A O 1
ATOM 1700 N N . ARG A 1 206 ? 16.906 5.968 -12.748 1.00 94.88 206 ARG A N 1
ATOM 1701 C CA . ARG A 1 206 ? 17.141 5.779 -14.191 1.00 94.88 206 ARG A CA 1
ATOM 1702 C C . ARG A 1 206 ? 16.520 4.496 -14.734 1.00 94.88 206 ARG A C 1
ATOM 1704 O O . ARG A 1 206 ? 16.357 4.374 -15.939 1.00 94.88 206 ARG A O 1
ATOM 1711 N N . LEU A 1 207 ? 16.232 3.537 -13.857 1.00 95.06 207 LEU A N 1
ATOM 1712 C CA . LEU A 1 207 ? 15.564 2.294 -14.228 1.00 95.06 207 LEU A CA 1
ATOM 1713 C C . LEU A 1 207 ? 14.046 2.469 -14.319 1.00 95.06 207 LEU A C 1
ATOM 1715 O O . LEU A 1 207 ? 13.421 1.807 -15.132 1.00 95.06 207 LEU A O 1
ATOM 1719 N N . LEU A 1 208 ? 13.458 3.328 -13.478 1.00 95.06 208 LEU A N 1
ATOM 1720 C CA . LEU A 1 208 ? 12.001 3.482 -13.393 1.00 95.06 208 LEU A CA 1
ATOM 1721 C C . LEU A 1 208 ? 11.452 4.685 -14.161 1.00 95.06 208 LEU A C 1
ATOM 1723 O O . LEU A 1 208 ? 10.268 4.697 -14.488 1.00 95.06 208 LEU A O 1
ATOM 1727 N N . LEU A 1 209 ? 12.262 5.723 -14.392 1.00 93.19 209 LEU A N 1
ATOM 1728 C CA . LEU A 1 209 ? 11.802 6.966 -15.007 1.00 93.19 209 LEU A CA 1
ATOM 1729 C C . LEU A 1 209 ? 12.481 7.203 -16.358 1.00 93.19 209 LEU A C 1
ATOM 1731 O O . LEU A 1 209 ? 13.711 7.161 -16.429 1.00 93.19 209 LEU A O 1
ATOM 1735 N N . PRO A 1 210 ? 11.715 7.578 -17.399 1.00 89.31 210 PRO A N 1
ATOM 1736 C CA . PRO A 1 210 ? 12.281 8.214 -18.582 1.00 89.31 210 PRO A CA 1
ATOM 1737 C C . PRO A 1 210 ? 13.045 9.490 -18.206 1.00 89.31 210 PRO A C 1
ATOM 1739 O O . PRO A 1 210 ? 12.634 10.208 -17.290 1.00 89.31 210 PRO A O 1
ATOM 1742 N N . ASP A 1 211 ? 14.099 9.827 -18.956 1.00 89.25 211 ASP A N 1
ATOM 1743 C CA . ASP A 1 211 ? 14.955 10.991 -18.672 1.00 89.25 211 ASP A CA 1
ATOM 1744 C C . ASP A 1 211 ? 14.163 12.301 -18.529 1.00 89.25 211 ASP A C 1
ATOM 1746 O O . ASP A 1 211 ? 14.445 13.107 -17.646 1.00 89.25 211 ASP A O 1
ATOM 1750 N N . SER A 1 212 ? 13.119 12.504 -19.337 1.00 88.62 212 SER A N 1
ATOM 1751 C CA . SER A 1 212 ? 12.264 13.695 -19.249 1.00 88.62 212 SER A CA 1
ATOM 1752 C C . SER A 1 212 ? 11.507 13.797 -17.920 1.00 88.62 212 SER A C 1
ATOM 1754 O O . SER A 1 212 ? 11.412 14.881 -17.344 1.00 88.62 212 SER A O 1
ATOM 1756 N N . VAL A 1 213 ? 10.991 12.677 -17.406 1.00 89.62 213 VAL A N 1
ATOM 1757 C CA . VAL A 1 213 ? 10.297 12.615 -16.110 1.00 89.62 213 VAL A CA 1
ATOM 1758 C C . VAL A 1 213 ? 11.304 12.747 -14.974 1.00 89.62 213 VAL A C 1
ATOM 1760 O O . VAL A 1 213 ? 11.043 13.438 -13.993 1.00 89.62 213 VAL A O 1
ATOM 1763 N N . LEU A 1 214 ? 12.475 12.129 -15.119 1.00 91.88 214 LEU A N 1
ATOM 1764 C CA . LEU A 1 214 ? 13.568 12.242 -14.165 1.00 91.88 214 LEU A CA 1
ATOM 1765 C C . LEU A 1 214 ? 14.008 13.703 -13.986 1.00 91.88 214 LEU A C 1
ATOM 1767 O O . LEU A 1 214 ? 14.140 14.160 -12.851 1.00 91.88 214 LEU A O 1
ATOM 1771 N N . GLU A 1 215 ? 14.187 14.446 -15.079 1.00 90.56 215 GLU A N 1
ATOM 1772 C CA . GLU A 1 215 ? 14.506 15.877 -15.032 1.00 90.56 215 GLU A CA 1
ATOM 1773 C C . GLU A 1 215 ? 13.366 16.710 -14.439 1.00 90.56 215 GLU A C 1
ATOM 1775 O O . GLU A 1 215 ? 13.619 17.604 -13.631 1.00 90.56 215 GLU A O 1
ATOM 1780 N N . LEU A 1 216 ? 12.108 16.382 -14.751 1.00 89.50 216 LEU A N 1
ATOM 1781 C CA . LEU A 1 216 ? 10.959 17.057 -14.149 1.00 89.50 216 LEU A CA 1
ATOM 1782 C C . LEU A 1 216 ? 10.938 16.878 -12.624 1.00 89.50 216 LEU A C 1
ATOM 1784 O O . LEU A 1 216 ? 10.847 17.867 -11.898 1.00 89.50 216 LEU A O 1
ATOM 1788 N N . VAL A 1 217 ? 11.095 15.645 -12.132 1.00 90.12 217 VAL A N 1
ATOM 1789 C CA . VAL A 1 217 ? 11.146 15.358 -10.689 1.00 90.12 217 VAL A CA 1
ATOM 1790 C C . VAL A 1 217 ? 12.359 16.024 -10.038 1.00 90.12 217 VAL A C 1
ATOM 1792 O O . VAL A 1 217 ? 12.244 16.535 -8.931 1.00 90.12 217 VAL A O 1
ATOM 1795 N N . ARG A 1 218 ? 13.519 16.076 -10.709 1.00 90.19 218 ARG A N 1
ATOM 1796 C CA . ARG A 1 218 ? 14.691 16.824 -10.214 1.00 90.19 218 ARG A CA 1
ATOM 1797 C C . ARG A 1 218 ? 14.405 18.312 -10.080 1.00 90.19 218 ARG A C 1
ATOM 1799 O O . ARG A 1 218 ? 14.828 18.918 -9.101 1.00 90.19 218 ARG A O 1
ATOM 1806 N N . SER A 1 219 ? 13.708 18.890 -11.055 1.00 87.38 219 SER A N 1
ATOM 1807 C CA . SER A 1 219 ? 13.395 20.319 -11.075 1.00 87.38 219 SER A CA 1
ATOM 1808 C C . SER A 1 219 ? 12.399 20.742 -9.992 1.00 87.38 219 SER A C 1
ATOM 1810 O O . SER A 1 219 ? 12.357 21.919 -9.651 1.00 87.38 219 SER A O 1
ATOM 1812 N N . SER A 1 220 ? 11.633 19.798 -9.431 1.00 84.56 220 SER A N 1
ATOM 1813 C CA . SER A 1 220 ? 10.687 20.045 -8.338 1.00 84.56 220 SER A CA 1
ATOM 1814 C C . SER A 1 220 ? 11.283 19.843 -6.940 1.00 84.56 220 SER A C 1
ATOM 1816 O O . SER A 1 220 ? 10.538 19.847 -5.964 1.00 84.56 220 SER A O 1
ATOM 1818 N N . LEU A 1 221 ? 12.591 19.590 -6.823 1.00 86.94 221 LEU A N 1
ATOM 1819 C CA . LEU A 1 221 ? 13.259 19.427 -5.530 1.00 86.94 221 LEU A CA 1
ATOM 1820 C C . LEU A 1 221 ? 13.694 20.789 -4.979 1.00 86.94 221 LEU A C 1
ATOM 1822 O O . LEU A 1 221 ? 14.494 21.483 -5.605 1.00 86.94 221 LEU A O 1
ATOM 1826 N N . ASP A 1 222 ? 13.229 21.128 -3.778 1.00 81.31 222 ASP A N 1
ATOM 1827 C CA . ASP A 1 222 ? 13.498 22.428 -3.149 1.00 81.31 222 ASP A CA 1
ATOM 1828 C C . ASP A 1 222 ? 14.640 22.367 -2.114 1.00 81.31 222 ASP A C 1
ATOM 1830 O O . ASP A 1 222 ? 15.311 23.367 -1.838 1.00 81.31 222 ASP A O 1
ATOM 1834 N N . GLY A 1 223 ? 14.881 21.199 -1.509 1.00 80.25 223 GLY A N 1
ATOM 1835 C CA . GLY A 1 223 ? 15.831 21.019 -0.417 1.00 80.25 223 GLY A CA 1
ATOM 1836 C C . GLY A 1 223 ? 17.244 20.612 -0.866 1.00 80.25 223 GLY A C 1
ATOM 1837 O O . GLY A 1 223 ? 17.420 19.773 -1.747 1.00 80.25 223 GLY A O 1
ATOM 1838 N N . PRO A 1 224 ? 18.309 21.081 -0.184 1.00 71.81 224 PRO A N 1
ATOM 1839 C CA . PRO A 1 224 ? 19.699 20.742 -0.525 1.00 71.81 224 PRO A CA 1
ATOM 1840 C C . PRO A 1 224 ? 20.060 19.263 -0.294 1.00 71.81 224 PRO A C 1
ATOM 1842 O O . PRO A 1 224 ? 21.136 18.810 -0.691 1.00 71.81 224 PRO A O 1
ATOM 1845 N N . ARG A 1 225 ? 19.197 18.516 0.404 1.00 76.62 225 ARG A N 1
ATOM 1846 C CA . ARG A 1 225 ? 19.341 17.075 0.656 1.00 76.62 225 ARG A CA 1
ATOM 1847 C C . ARG A 1 225 ? 18.321 16.244 -0.111 1.00 76.62 225 ARG A C 1
ATOM 1849 O O . ARG A 1 225 ? 18.364 15.020 0.008 1.00 76.62 225 ARG A O 1
ATOM 1856 N N . ASP A 1 226 ? 17.445 16.890 -0.867 1.00 84.25 226 ASP A N 1
ATOM 1857 C CA . ASP A 1 226 ? 16.406 16.204 -1.605 1.00 84.25 226 ASP A CA 1
ATOM 1858 C C . ASP A 1 226 ? 17.051 15.495 -2.787 1.00 84.25 226 ASP A C 1
ATOM 1860 O O . ASP A 1 226 ? 17.979 15.986 -3.443 1.00 84.25 226 ASP A O 1
ATOM 1864 N N . ARG A 1 227 ? 16.592 14.274 -3.012 1.00 89.25 227 ARG A N 1
ATOM 1865 C CA . ARG A 1 227 ? 17.100 13.393 -4.051 1.00 89.25 227 ARG A CA 1
ATOM 1866 C C . ARG A 1 227 ? 15.923 12.696 -4.696 1.00 89.25 227 ARG A C 1
ATOM 1868 O O . ARG A 1 227 ? 14.982 12.323 -3.998 1.00 89.25 227 ARG A O 1
ATOM 1875 N N . VAL A 1 228 ? 16.011 12.442 -6.000 1.00 92.25 228 VAL A N 1
ATOM 1876 C CA . VAL A 1 228 ? 14.979 11.678 -6.719 1.00 92.25 228 VAL A CA 1
ATOM 1877 C C . VAL A 1 228 ? 14.797 10.301 -6.085 1.00 92.25 228 VAL A C 1
ATOM 1879 O O . VAL A 1 228 ? 13.673 9.834 -5.935 1.00 92.25 228 VAL A O 1
ATOM 1882 N N . GLU A 1 229 ? 15.896 9.694 -5.633 1.00 92.25 229 GLU A N 1
ATOM 1883 C CA . GLU A 1 229 ? 15.886 8.468 -4.834 1.00 92.25 229 GLU A CA 1
ATOM 1884 C C . GLU A 1 229 ? 14.881 8.508 -3.674 1.00 92.25 229 GLU A C 1
ATOM 1886 O O . GLU A 1 229 ? 14.158 7.540 -3.451 1.00 92.25 229 GLU A O 1
ATOM 1891 N N . TYR A 1 230 ? 14.814 9.622 -2.940 1.00 89.12 230 TYR A N 1
ATOM 1892 C CA . TYR A 1 230 ? 13.922 9.767 -1.790 1.00 89.12 230 TYR A CA 1
ATOM 1893 C C . TYR A 1 230 ? 12.476 10.003 -2.205 1.00 89.12 230 TYR A C 1
ATOM 1895 O O . TYR A 1 230 ? 11.578 9.458 -1.567 1.00 89.12 230 TYR A O 1
ATOM 1903 N N . VAL A 1 231 ? 12.250 10.716 -3.311 1.00 92.19 231 VAL A N 1
ATOM 1904 C CA . VAL A 1 231 ? 10.910 10.857 -3.895 1.00 92.19 231 VAL A CA 1
ATOM 1905 C C . VAL A 1 231 ? 10.353 9.482 -4.267 1.00 92.19 231 VAL A C 1
ATOM 1907 O O . VAL A 1 231 ? 9.270 9.117 -3.811 1.00 92.19 231 VAL A O 1
ATOM 1910 N N . LEU A 1 232 ? 11.110 8.680 -5.025 1.00 94.19 232 LEU A N 1
ATOM 1911 C CA . LEU A 1 232 ? 10.688 7.336 -5.438 1.00 94.19 232 LEU A CA 1
ATOM 1912 C C . LEU A 1 232 ? 10.581 6.376 -4.255 1.00 94.19 232 LEU A C 1
ATOM 1914 O O . LEU A 1 232 ? 9.663 5.559 -4.201 1.00 94.19 232 LEU A O 1
ATOM 1918 N N . MET A 1 233 ? 11.484 6.486 -3.282 1.00 92.38 233 MET A N 1
ATOM 1919 C CA . MET A 1 233 ? 11.392 5.707 -2.055 1.00 92.38 233 MET A CA 1
ATOM 1920 C C . MET A 1 233 ? 10.085 6.000 -1.312 1.00 92.38 233 MET A C 1
ATOM 1922 O O . MET A 1 233 ? 9.423 5.061 -0.880 1.00 92.38 233 MET A O 1
ATOM 1926 N N . ASP A 1 234 ? 9.697 7.266 -1.179 1.00 90.81 234 ASP A N 1
ATOM 1927 C CA . ASP A 1 234 ? 8.511 7.660 -0.418 1.00 90.81 234 ASP A CA 1
ATOM 1928 C C . ASP A 1 234 ? 7.194 7.393 -1.160 1.00 90.81 234 ASP A C 1
ATOM 1930 O O . ASP A 1 234 ? 6.210 7.020 -0.524 1.00 90.81 234 ASP A O 1
ATOM 1934 N N . HIS A 1 235 ? 7.175 7.535 -2.489 1.00 93.12 235 HIS A N 1
ATOM 1935 C CA . HIS A 1 235 ? 5.955 7.415 -3.299 1.00 93.12 235 HIS A CA 1
ATOM 1936 C C . HIS A 1 235 ? 5.744 6.015 -3.877 1.00 93.12 235 HIS A C 1
ATOM 1938 O O . HIS A 1 235 ? 4.622 5.656 -4.216 1.00 93.12 235 HIS A O 1
ATOM 1944 N N . ILE A 1 236 ? 6.802 5.214 -4.014 1.00 95.12 236 ILE A N 1
ATOM 1945 C CA . ILE A 1 236 ? 6.732 3.922 -4.705 1.00 95.12 236 ILE A CA 1
ATOM 1946 C C . ILE A 1 236 ? 7.265 2.820 -3.798 1.00 95.12 236 ILE A C 1
ATOM 1948 O O . ILE A 1 236 ? 6.509 1.950 -3.370 1.00 95.12 236 ILE A O 1
ATOM 1952 N N . LEU A 1 237 ? 8.554 2.854 -3.454 1.00 96.00 237 LEU A N 1
ATOM 1953 C CA . LEU A 1 237 ? 9.215 1.688 -2.860 1.00 96.00 237 LEU A CA 1
ATOM 1954 C C . LEU A 1 237 ? 8.735 1.387 -1.434 1.00 96.00 237 LEU A C 1
ATOM 1956 O O . LEU A 1 237 ? 8.451 0.235 -1.117 1.00 96.00 237 LEU A O 1
ATOM 1960 N N . ARG A 1 238 ? 8.594 2.397 -0.565 1.00 94.00 238 ARG A N 1
ATOM 1961 C CA . ARG A 1 238 ? 8.062 2.212 0.797 1.00 94.00 238 ARG A CA 1
ATOM 1962 C C . ARG A 1 238 ? 6.596 1.780 0.777 1.00 94.00 238 ARG A C 1
ATOM 1964 O O . ARG A 1 238 ? 6.314 0.775 1.429 1.00 94.00 238 ARG A O 1
ATOM 1971 N N . PRO A 1 239 ? 5.687 2.437 0.027 1.00 95.81 239 PRO A N 1
ATOM 1972 C CA . PRO A 1 239 ? 4.331 1.937 -0.170 1.00 95.81 239 PRO A CA 1
ATOM 1973 C C . PRO A 1 239 ? 4.295 0.474 -0.615 1.00 95.81 239 PRO A C 1
ATOM 1975 O O . PRO A 1 239 ? 3.689 -0.352 0.064 1.00 95.81 239 PRO A O 1
ATOM 1978 N N . LEU A 1 240 ? 5.016 0.107 -1.679 1.00 97.88 240 LEU A N 1
ATOM 1979 C CA . LEU A 1 240 ? 5.090 -1.283 -2.144 1.00 97.88 240 LEU A CA 1
ATOM 1980 C C . LEU A 1 240 ? 5.670 -2.231 -1.084 1.00 97.88 240 LEU A C 1
ATOM 1982 O O . LEU A 1 240 ? 5.204 -3.363 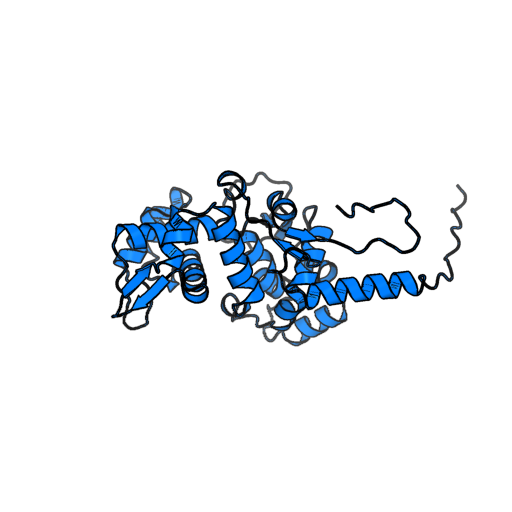-0.950 1.00 97.88 240 LEU A O 1
ATOM 1986 N N . GLY A 1 241 ? 6.633 -1.766 -0.290 1.00 96.50 241 GLY A N 1
ATOM 1987 C CA . GLY A 1 241 ? 7.202 -2.513 0.826 1.00 96.50 241 GLY A CA 1
ATOM 1988 C C . GLY A 1 241 ? 6.197 -2.750 1.952 1.00 96.50 241 GLY A C 1
ATOM 1989 O O . GLY A 1 241 ? 6.157 -3.836 2.526 1.00 96.50 241 GLY A O 1
ATOM 1990 N N . TRP A 1 242 ? 5.311 -1.791 2.238 1.00 95.75 242 TRP A N 1
ATOM 1991 C CA . TRP A 1 242 ? 4.212 -1.991 3.190 1.00 95.75 242 TRP A CA 1
ATOM 1992 C C . TRP A 1 242 ? 3.230 -3.063 2.712 1.00 95.75 242 TRP A C 1
ATOM 1994 O O . TRP A 1 242 ? 2.698 -3.816 3.530 1.00 95.75 242 TRP A O 1
ATOM 2004 N N . PHE A 1 243 ? 3.027 -3.156 1.396 1.00 98.25 243 PHE A N 1
ATOM 2005 C CA . PHE A 1 243 ? 2.259 -4.216 0.744 1.00 98.25 243 PHE A CA 1
ATOM 2006 C C . PHE A 1 243 ? 3.032 -5.538 0.606 1.00 98.25 243 PHE A C 1
ATOM 2008 O O . PHE A 1 243 ? 2.448 -6.524 0.164 1.00 98.25 243 PHE A O 1
ATOM 2015 N N . GLY A 1 244 ? 4.307 -5.597 1.002 1.00 97.62 244 GLY A N 1
ATOM 2016 C CA . GLY A 1 244 ? 5.145 -6.794 0.890 1.00 97.62 244 GLY A CA 1
ATOM 2017 C C . GLY A 1 244 ? 5.544 -7.144 -0.547 1.00 97.62 244 GLY A C 1
ATOM 2018 O O . GLY A 1 244 ? 5.997 -8.259 -0.789 1.00 97.62 244 GLY A O 1
ATOM 2019 N N . LEU A 1 245 ? 5.360 -6.223 -1.498 1.00 98.56 245 LEU A N 1
ATOM 2020 C CA . LEU A 1 245 ? 5.615 -6.419 -2.931 1.00 98.56 245 LEU A CA 1
ATOM 2021 C C . LEU A 1 245 ? 7.077 -6.164 -3.306 1.00 98.56 245 LEU A C 1
ATOM 2023 O O . LEU A 1 245 ? 7.588 -6.756 -4.251 1.00 98.56 245 LEU A O 1
ATOM 2027 N N . VAL A 1 246 ? 7.754 -5.310 -2.544 1.00 97.56 246 VAL A N 1
ATOM 2028 C CA . VAL A 1 246 ? 9.205 -5.130 -2.603 1.00 97.56 246 VAL A CA 1
ATOM 2029 C C . VAL A 1 246 ? 9.792 -5.314 -1.215 1.00 97.56 246 VAL A C 1
ATOM 2031 O O . VAL A 1 246 ? 9.110 -5.163 -0.201 1.00 97.56 246 VAL A O 1
ATOM 2034 N N . GLU A 1 247 ? 11.074 -5.618 -1.167 1.00 94.81 247 GLU A N 1
ATOM 2035 C CA . GLU A 1 247 ? 11.843 -5.696 0.062 1.00 94.81 247 GLU A CA 1
ATOM 2036 C C . GLU A 1 247 ? 13.163 -4.946 -0.076 1.00 94.81 247 GLU A C 1
ATOM 2038 O O . GLU A 1 247 ? 13.604 -4.628 -1.182 1.00 94.81 247 GLU A O 1
ATOM 2043 N N . HIS A 1 248 ? 13.776 -4.635 1.067 1.00 92.19 248 HIS A N 1
ATOM 2044 C CA . HIS A 1 248 ? 14.976 -3.817 1.122 1.00 92.19 248 HIS A CA 1
ATOM 2045 C C . HIS A 1 248 ? 15.991 -4.321 2.146 1.00 92.19 248 HIS A C 1
ATOM 2047 O O . HIS A 1 248 ? 15.633 -4.964 3.134 1.00 92.19 248 HIS A O 1
ATOM 2053 N N . CYS A 1 249 ? 17.258 -3.971 1.943 1.00 88.44 249 CYS A N 1
ATOM 2054 C CA . CYS A 1 249 ? 18.336 -4.205 2.904 1.00 88.44 249 CYS A CA 1
ATOM 2055 C C . CYS A 1 249 ? 19.430 -3.131 2.800 1.00 88.44 249 CYS A C 1
ATOM 2057 O O . CYS A 1 249 ? 19.521 -2.395 1.812 1.00 88.44 249 CYS A O 1
ATOM 2059 N N . GLU A 1 250 ? 20.286 -3.039 3.818 1.00 84.25 250 GLU A N 1
ATOM 2060 C CA . GLU A 1 250 ? 21.501 -2.215 3.758 1.00 84.25 250 GLU A CA 1
ATOM 2061 C C . GLU A 1 250 ? 22.596 -2.837 2.885 1.00 84.25 250 GLU A C 1
ATOM 2063 O O . GLU A 1 250 ? 23.287 -2.122 2.158 1.00 84.25 250 GLU A O 1
ATOM 2068 N N . ASP A 1 251 ? 22.751 -4.159 2.955 1.00 82.19 251 ASP A N 1
ATOM 2069 C CA . ASP A 1 251 ? 23.801 -4.908 2.270 1.00 82.19 251 ASP A CA 1
ATOM 2070 C C . ASP A 1 251 ? 23.281 -6.310 1.909 1.00 82.19 251 ASP A C 1
ATOM 2072 O O . ASP A 1 251 ? 23.021 -7.107 2.814 1.00 82.19 251 ASP A O 1
ATOM 2076 N N . PRO A 1 252 ? 23.121 -6.637 0.614 1.00 80.69 252 PRO A N 1
ATOM 2077 C CA . PRO A 1 252 ? 22.586 -7.927 0.187 1.00 80.69 252 PRO A CA 1
ATOM 2078 C C . PRO A 1 252 ? 23.545 -9.091 0.473 1.00 80.69 252 PRO A C 1
ATOM 2080 O O . PRO A 1 252 ? 23.133 -10.247 0.407 1.00 80.69 252 PRO A O 1
ATOM 2083 N N . SER A 1 253 ? 24.815 -8.812 0.796 1.00 80.75 253 SER A N 1
ATOM 2084 C CA . SER A 1 253 ? 25.807 -9.835 1.147 1.00 80.75 253 SER A CA 1
ATOM 2085 C C . SER A 1 253 ? 25.759 -10.265 2.616 1.00 80.75 253 SER A C 1
ATOM 2087 O O . SER A 1 253 ? 26.434 -11.227 2.992 1.00 80.75 253 SER A O 1
ATOM 2089 N N . LYS A 1 254 ? 24.979 -9.575 3.459 1.00 71.50 254 LYS A N 1
ATOM 2090 C CA . LYS A 1 254 ? 24.916 -9.835 4.900 1.00 71.50 254 LYS A CA 1
ATOM 2091 C C . LYS A 1 254 ? 23.609 -10.517 5.310 1.00 71.50 254 LYS A C 1
ATOM 2093 O O . LYS A 1 254 ? 22.558 -10.227 4.737 1.00 71.50 254 LYS A O 1
ATOM 2098 N N . PRO A 1 255 ? 23.656 -11.392 6.331 1.00 62.62 255 PRO A N 1
ATOM 2099 C CA . PRO A 1 255 ? 22.458 -11.904 6.978 1.00 62.62 255 PRO A CA 1
ATOM 2100 C C . PRO A 1 255 ? 21.550 -10.762 7.454 1.00 62.62 255 PRO A C 1
ATOM 2102 O O . PRO A 1 255 ? 22.011 -9.736 7.962 1.00 62.62 255 PRO A O 1
ATOM 2105 N N . ARG A 1 256 ? 20.242 -10.926 7.244 1.00 62.47 256 ARG A N 1
ATOM 2106 C CA . ARG A 1 256 ? 19.225 -9.950 7.646 1.00 62.47 256 ARG A CA 1
ATOM 2107 C C . ARG A 1 256 ? 18.951 -10.089 9.138 1.00 62.47 256 ARG A C 1
ATOM 2109 O O . ARG A 1 256 ? 17.986 -10.731 9.539 1.00 62.47 256 ARG A O 1
ATOM 2116 N N . ASP A 1 257 ? 19.808 -9.490 9.950 1.00 47.81 257 ASP A N 1
ATOM 2117 C CA . ASP A 1 257 ? 19.779 -9.736 11.394 1.00 47.81 257 ASP A CA 1
ATOM 2118 C C . ASP A 1 257 ? 18.961 -8.695 12.169 1.00 47.81 257 ASP A C 1
ATOM 2120 O O . ASP A 1 257 ? 18.724 -8.862 13.367 1.00 47.81 257 ASP A O 1
ATOM 2124 N N . ARG A 1 258 ? 18.525 -7.606 11.518 1.00 49.94 258 ARG A N 1
ATOM 2125 C CA . ARG A 1 258 ? 17.766 -6.529 12.164 1.00 49.94 258 ARG A CA 1
ATOM 2126 C C . ARG A 1 258 ? 16.704 -5.944 11.250 1.00 49.94 258 ARG A C 1
ATOM 2128 O O . ARG A 1 258 ? 16.928 -5.706 10.068 1.00 49.94 258 ARG A O 1
ATOM 2135 N N . GLU A 1 259 ? 15.543 -5.674 11.834 1.00 51.41 259 GLU A N 1
ATOM 2136 C CA . GLU A 1 259 ? 14.598 -4.733 11.254 1.00 51.41 259 GLU A CA 1
ATOM 2137 C C . GLU A 1 259 ? 15.272 -3.349 11.325 1.00 51.41 259 GLU A C 1
ATOM 2139 O O . GLU A 1 259 ? 15.439 -2.785 12.406 1.00 51.41 259 GLU A O 1
ATOM 2144 N N . ASP A 1 260 ? 15.792 -2.866 10.193 1.00 50.50 2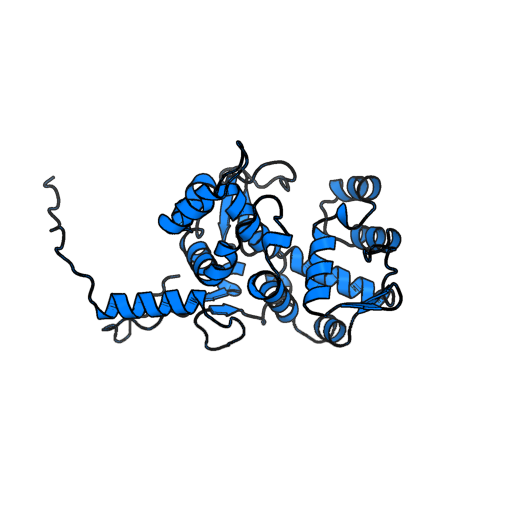60 ASP A N 1
ATOM 2145 C CA . ASP A 1 260 ? 16.539 -1.606 10.102 1.00 50.50 260 ASP A CA 1
ATOM 2146 C C . ASP A 1 260 ? 15.599 -0.412 10.299 1.00 50.50 260 ASP A C 1
ATOM 2148 O O . ASP A 1 260 ? 15.121 0.217 9.358 1.00 50.50 260 ASP A O 1
ATOM 2152 N N . TRP A 1 261 ? 15.327 -0.084 11.559 1.00 46.56 261 TRP A N 1
ATOM 2153 C CA . TRP A 1 261 ? 14.499 1.059 11.948 1.00 46.56 261 TRP A CA 1
ATOM 2154 C C . TRP A 1 261 ? 15.224 2.417 11.815 1.00 46.56 261 TRP A C 1
ATOM 2156 O O . TRP A 1 261 ? 14.620 3.450 12.102 1.00 46.56 261 TRP A O 1
ATOM 2166 N N . GLY A 1 262 ? 16.500 2.445 11.392 1.00 45.47 262 GLY A N 1
ATOM 2167 C CA . GLY A 1 262 ? 17.318 3.672 11.364 1.00 45.47 262 GLY A CA 1
ATOM 2168 C C . GLY A 1 262 ? 18.246 3.878 10.159 1.00 45.47 262 GLY A C 1
ATOM 2169 O O . GLY A 1 262 ? 18.742 4.991 9.981 1.00 45.47 262 GLY A O 1
ATOM 2170 N N . GLY A 1 263 ? 18.481 2.857 9.332 1.00 59.03 263 GLY A N 1
ATOM 2171 C CA . GLY A 1 263 ? 19.279 2.970 8.110 1.00 59.03 263 GLY A CA 1
ATOM 2172 C C . GLY A 1 263 ? 18.432 3.402 6.915 1.00 59.03 263 GLY A C 1
ATOM 2173 O O . GLY A 1 263 ? 17.295 2.961 6.763 1.00 59.03 263 GLY A O 1
ATOM 2174 N N . VAL A 1 264 ? 18.968 4.260 6.039 1.00 67.44 264 VAL A N 1
ATOM 2175 C CA . VAL A 1 264 ? 18.357 4.477 4.717 1.00 67.44 264 VAL A CA 1
ATOM 2176 C C . VAL A 1 264 ? 18.569 3.190 3.917 1.00 67.44 264 VAL A C 1
ATOM 2178 O O . VAL A 1 264 ? 19.732 2.853 3.667 1.00 67.44 264 VAL A O 1
ATOM 2181 N N . PRO A 1 265 ? 17.504 2.468 3.514 1.00 77.62 265 PRO A N 1
ATOM 2182 C CA . PRO A 1 265 ? 17.669 1.223 2.783 1.00 77.62 265 PRO A CA 1
ATOM 2183 C C . PRO A 1 265 ? 18.434 1.469 1.490 1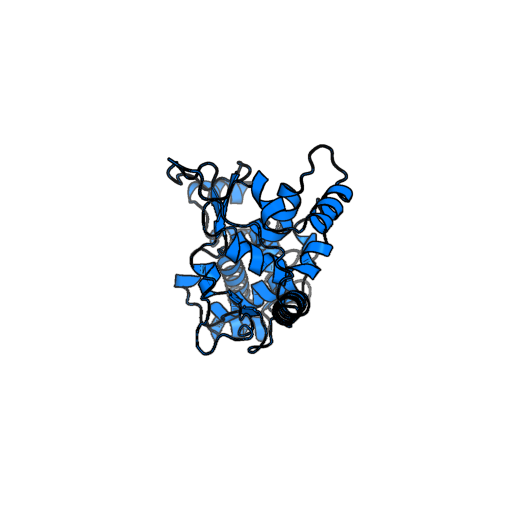.00 77.62 265 PRO A C 1
ATOM 2185 O O . PRO A 1 265 ? 18.118 2.395 0.737 1.00 77.62 265 PRO A O 1
ATOM 2188 N N . ARG A 1 266 ? 19.462 0.657 1.245 1.00 87.25 266 ARG A N 1
ATOM 2189 C CA . ARG A 1 266 ? 20.381 0.883 0.126 1.00 87.25 266 ARG A CA 1
ATOM 2190 C C . ARG A 1 266 ? 20.047 0.040 -1.080 1.00 87.25 266 ARG A C 1
ATOM 2192 O O . ARG A 1 266 ? 20.291 0.514 -2.179 1.00 87.25 266 ARG A O 1
ATOM 2199 N N . TYR A 1 267 ? 19.491 -1.149 -0.883 1.00 93.38 267 TYR A N 1
ATOM 2200 C CA . TYR A 1 267 ? 19.163 -2.073 -1.959 1.00 93.38 267 TYR A CA 1
ATOM 2201 C C . TYR A 1 267 ? 17.701 -2.482 -1.903 1.00 93.38 267 TYR A C 1
ATOM 2203 O O . TYR A 1 267 ? 17.153 -2.632 -0.811 1.00 93.38 267 TYR A O 1
ATOM 2211 N N . TRP A 1 268 ? 17.103 -2.676 -3.075 1.00 95.69 268 TRP A N 1
ATOM 2212 C CA . TRP A 1 268 ? 15.700 -3.046 -3.239 1.00 95.69 268 TRP A CA 1
ATOM 2213 C C . TRP A 1 268 ? 15.539 -4.148 -4.283 1.00 95.69 268 TRP A C 1
ATOM 2215 O O . TRP A 1 268 ? 16.268 -4.158 -5.274 1.00 95.69 268 TRP A O 1
ATOM 2225 N N . GLN A 1 269 ? 14.572 -5.037 -4.070 1.00 96.81 269 GLN A N 1
ATOM 2226 C CA . GLN A 1 269 ? 14.118 -6.018 -5.059 1.00 96.81 269 GLN A CA 1
ATOM 2227 C C . GLN A 1 269 ? 12.621 -6.314 -4.887 1.00 96.81 269 GLN A C 1
ATOM 2229 O O . GLN A 1 269 ? 12.059 -6.063 -3.816 1.00 96.81 269 GLN A O 1
ATOM 2234 N N . ILE A 1 270 ? 11.970 -6.854 -5.916 1.00 98.25 270 ILE A N 1
ATOM 2235 C CA . ILE A 1 270 ? 10.613 -7.397 -5.804 1.00 98.25 270 ILE A CA 1
ATOM 2236 C C . ILE A 1 270 ? 10.607 -8.693 -4.986 1.00 98.25 270 ILE A C 1
ATOM 2238 O O . ILE A 1 270 ? 11.583 -9.440 -4.952 1.00 98.25 270 ILE A O 1
ATOM 2242 N N . THR A 1 271 ? 9.481 -8.983 -4.343 1.00 97.81 271 THR A N 1
ATOM 2243 C CA . THR A 1 271 ? 9.242 -10.271 -3.679 1.00 97.81 271 THR A CA 1
ATOM 2244 C C . THR A 1 271 ? 8.448 -11.210 -4.596 1.00 97.81 271 THR A C 1
ATOM 2246 O O . THR A 1 271 ? 7.817 -10.755 -5.553 1.00 97.81 271 THR A O 1
ATOM 2249 N N . PRO A 1 272 ? 8.355 -12.518 -4.285 1.00 97.56 272 PRO A N 1
ATOM 2250 C CA . PRO A 1 272 ? 7.453 -13.424 -5.003 1.00 97.56 272 PRO A CA 1
ATOM 2251 C C . PRO A 1 272 ? 5.976 -12.995 -4.975 1.00 97.56 272 PRO A C 1
ATOM 2253 O O . PRO A 1 272 ? 5.212 -13.354 -5.873 1.00 97.56 272 PRO A O 1
ATOM 2256 N N . LEU A 1 273 ? 5.561 -12.214 -3.966 1.00 98.31 273 LEU A N 1
ATOM 2257 C CA . LEU A 1 273 ? 4.202 -11.680 -3.889 1.00 98.31 273 LEU A CA 1
ATOM 2258 C C . LEU A 1 273 ? 3.922 -10.694 -5.031 1.00 98.31 273 LEU A C 1
ATOM 2260 O O . LEU A 1 273 ? 2.779 -10.620 -5.474 1.00 98.31 273 LEU A O 1
ATOM 2264 N N . TYR A 1 274 ? 4.946 -10.004 -5.550 1.00 98.56 274 TYR A N 1
ATOM 2265 C CA . TYR A 1 274 ? 4.820 -9.058 -6.660 1.00 98.56 274 TYR A CA 1
ATOM 2266 C C . TYR A 1 274 ? 4.120 -9.685 -7.865 1.00 98.56 274 TYR A C 1
ATOM 2268 O O . TYR A 1 274 ? 3.007 -9.297 -8.215 1.00 98.56 274 TYR A O 1
ATOM 2276 N N . SER A 1 275 ? 4.735 -10.720 -8.439 1.00 96.75 275 SER A N 1
ATOM 2277 C CA . SER A 1 275 ? 4.233 -11.408 -9.632 1.00 96.75 275 SER A CA 1
ATOM 2278 C C . SER A 1 275 ? 2.988 -12.251 -9.348 1.00 96.75 275 SER A C 1
ATOM 2280 O O . SER A 1 275 ? 2.227 -12.577 -10.261 1.00 96.75 275 SER A O 1
ATOM 2282 N N . LYS A 1 276 ? 2.764 -12.625 -8.080 1.00 97.56 276 LYS A N 1
ATOM 2283 C CA . LYS A 1 276 ? 1.531 -13.300 -7.668 1.00 97.56 276 LYS A CA 1
ATOM 2284 C C . LYS A 1 276 ? 0.351 -12.332 -7.602 1.00 97.56 276 LYS A C 1
ATOM 2286 O O . LYS A 1 276 ? -0.762 -12.747 -7.900 1.00 97.56 276 LYS A O 1
ATOM 2291 N N . PHE A 1 277 ? 0.566 -11.080 -7.213 1.00 98.38 277 PHE A N 1
ATOM 2292 C CA . PHE A 1 277 ? -0.502 -10.102 -7.039 1.00 98.38 277 PHE A CA 1
ATOM 2293 C C . PHE A 1 277 ? -0.768 -9.273 -8.299 1.00 98.38 277 PHE A C 1
ATOM 2295 O O . PHE A 1 277 ? -1.928 -9.140 -8.691 1.00 98.38 277 PHE A O 1
ATOM 2302 N N . ILE A 1 278 ? 0.281 -8.735 -8.924 1.00 97.81 278 ILE A N 1
ATOM 2303 C CA . ILE A 1 278 ? 0.196 -7.825 -10.070 1.00 97.81 278 ILE A CA 1
ATOM 2304 C C . ILE A 1 278 ? 0.554 -8.592 -11.338 1.00 97.81 278 ILE A C 1
ATOM 2306 O O . ILE A 1 278 ? 1.640 -9.155 -11.457 1.00 97.81 278 ILE A O 1
ATOM 2310 N N . GLN A 1 279 ? -0.364 -8.600 -12.299 1.00 96.25 279 GLN A N 1
ATOM 2311 C CA . GLN A 1 279 ? -0.172 -9.238 -13.594 1.00 96.25 279 GLN A CA 1
ATOM 2312 C C . GLN A 1 279 ? -0.317 -8.218 -14.712 1.00 96.25 279 GLN A C 1
ATOM 2314 O O . GLN A 1 279 ? -1.282 -7.458 -14.752 1.00 96.25 279 GLN A O 1
ATOM 2319 N N . PHE A 1 280 ? 0.621 -8.261 -15.647 1.00 94.56 280 PHE A N 1
ATOM 2320 C CA . PHE A 1 280 ? 0.627 -7.421 -16.833 1.00 94.56 280 PHE A CA 1
ATOM 2321 C C . PHE A 1 280 ? 0.297 -8.265 -18.061 1.00 94.56 280 PHE A C 1
ATOM 2323 O O . PHE A 1 280 ? 0.805 -9.379 -18.206 1.00 94.56 280 PHE A O 1
ATOM 2330 N N . LYS A 1 281 ? -0.574 -7.754 -18.934 1.00 88.56 281 LYS A N 1
ATOM 2331 C CA . LYS A 1 281 ? -0.961 -8.423 -20.182 1.00 88.56 281 LYS A CA 1
ATOM 2332 C C . LYS A 1 281 ? -0.520 -7.600 -21.391 1.00 88.56 281 LYS A C 1
ATOM 2334 O O . LYS A 1 281 ? -1.324 -6.818 -21.900 1.00 88.56 281 LYS A O 1
ATOM 2339 N N . PRO A 1 282 ? 0.729 -7.766 -21.861 1.00 81.25 282 PRO A N 1
ATOM 2340 C CA . PRO A 1 282 ? 1.153 -7.131 -23.096 1.00 81.25 282 PRO A CA 1
ATOM 2341 C C . PRO A 1 282 ? 0.343 -7.682 -24.283 1.00 81.25 282 PRO A C 1
ATOM 2343 O O . PRO A 1 282 ? -0.019 -8.867 -24.284 1.00 81.25 282 PRO A O 1
ATOM 2346 N N . PRO A 1 283 ? 0.042 -6.852 -25.295 1.00 74.56 283 PRO A N 1
ATOM 2347 C CA . PRO A 1 283 ? -0.595 -7.317 -26.518 1.00 74.56 283 PRO A CA 1
ATOM 2348 C C . PRO A 1 283 ? 0.309 -8.322 -27.254 1.00 74.56 283 PRO A C 1
ATOM 2350 O O . PRO A 1 283 ? 1.537 -8.259 -27.134 1.00 74.56 283 PRO A O 1
ATOM 2353 N N . PRO A 1 284 ? -0.270 -9.253 -28.035 1.00 69.44 284 PRO A N 1
ATOM 2354 C CA . PRO A 1 284 ? 0.518 -10.111 -28.911 1.00 69.44 284 PRO A CA 1
ATOM 2355 C C . PRO A 1 284 ? 1.282 -9.254 -29.930 1.00 69.44 284 PRO A C 1
ATOM 2357 O O . PRO A 1 284 ? 0.731 -8.305 -30.489 1.00 69.44 284 PRO A O 1
ATOM 2360 N N . LEU A 1 285 ? 2.550 -9.586 -30.173 1.00 65.38 285 LEU A N 1
ATOM 2361 C CA . LEU A 1 285 ? 3.380 -8.849 -31.124 1.00 65.38 285 LEU A CA 1
ATOM 2362 C C . LEU A 1 285 ? 2.943 -9.135 -32.574 1.00 65.38 285 LEU A C 1
ATOM 2364 O O . LEU A 1 285 ? 2.610 -10.281 -32.898 1.00 65.38 285 LEU A O 1
ATOM 2368 N N . PRO A 1 286 ? 2.984 -8.138 -33.479 1.00 56.56 286 PRO A N 1
ATOM 2369 C CA . PRO A 1 286 ? 2.751 -8.367 -34.902 1.00 56.56 286 PRO A CA 1
ATOM 2370 C C . PRO A 1 286 ? 3.740 -9.410 -35.446 1.00 56.56 286 PRO A C 1
ATOM 2372 O O . PRO A 1 286 ? 4.949 -9.285 -35.268 1.00 56.56 286 PRO A O 1
ATOM 2375 N N . GLY A 1 287 ? 3.230 -10.466 -36.087 1.00 57.81 287 GLY A N 1
ATOM 2376 C CA . GLY A 1 287 ? 4.048 -11.517 -36.708 1.00 57.81 287 GLY A CA 1
ATOM 2377 C C . GLY A 1 287 ? 4.434 -12.700 -35.809 1.00 57.81 287 GLY A C 1
ATOM 2378 O O . GLY A 1 287 ? 4.941 -13.695 -36.328 1.00 57.81 287 GLY A O 1
ATOM 2379 N N . SER A 1 288 ? 4.142 -12.679 -34.502 1.00 47.81 288 SER A N 1
ATOM 2380 C CA . SER A 1 288 ? 4.322 -13.858 -33.646 1.00 47.81 288 SER A CA 1
ATOM 2381 C C . SER A 1 288 ? 3.075 -14.747 -33.664 1.00 47.81 288 SER A C 1
ATOM 2383 O O . SER A 1 288 ? 2.265 -14.783 -32.738 1.00 47.81 288 SER A O 1
ATOM 2385 N N . ALA A 1 289 ? 2.931 -15.551 -34.718 1.00 39.09 289 ALA A N 1
ATOM 2386 C CA . ALA A 1 289 ? 2.116 -16.756 -34.616 1.00 39.09 289 ALA A CA 1
ATOM 2387 C C . ALA A 1 289 ? 2.755 -17.683 -33.558 1.00 39.09 289 ALA A C 1
ATOM 2389 O O . ALA A 1 289 ? 3.662 -18.453 -33.853 1.00 39.09 289 ALA A O 1
ATOM 2390 N N . GLY A 1 290 ? 2.314 -17.569 -32.302 1.00 39.09 290 GLY A N 1
ATOM 2391 C CA . GLY A 1 290 ? 2.588 -18.546 -31.243 1.00 39.09 290 GLY A CA 1
ATOM 2392 C C . GLY A 1 290 ? 3.778 -18.290 -30.314 1.00 39.09 290 GLY A C 1
ATOM 2393 O O . GLY A 1 290 ? 4.001 -19.108 -29.427 1.00 39.09 290 GLY A O 1
ATOM 2394 N N . ALA A 1 291 ? 4.506 -17.177 -30.428 1.00 31.56 291 ALA A N 1
ATOM 2395 C CA . ALA A 1 291 ? 5.526 -16.816 -29.438 1.00 31.56 291 ALA A CA 1
ATOM 2396 C C . ALA A 1 291 ? 5.001 -15.704 -28.522 1.00 31.56 291 ALA A C 1
ATOM 2398 O O . ALA A 1 291 ? 5.202 -14.515 -28.772 1.00 31.56 291 ALA A O 1
ATOM 2399 N N . LEU A 1 292 ? 4.316 -16.110 -27.448 1.00 34.31 292 LEU A N 1
ATOM 2400 C CA . LEU A 1 292 ? 4.255 -15.305 -26.232 1.00 34.31 292 LEU A CA 1
ATOM 2401 C C . LEU A 1 292 ? 5.701 -15.164 -25.757 1.00 34.31 292 LEU A C 1
ATOM 2403 O O . LEU A 1 292 ? 6.268 -16.115 -25.219 1.00 34.31 292 LEU A O 1
ATOM 2407 N N . LEU A 1 293 ? 6.316 -14.002 -25.965 1.00 35.81 293 LEU A N 1
ATOM 2408 C CA . LEU A 1 293 ? 7.437 -13.640 -25.116 1.00 35.81 293 LEU A CA 1
ATOM 2409 C C . LEU A 1 293 ? 6.856 -13.517 -23.711 1.00 35.81 293 LEU A C 1
ATOM 2411 O O . LEU A 1 293 ? 6.198 -12.536 -23.373 1.00 35.81 293 LEU A O 1
ATOM 2415 N N . SER A 1 294 ? 7.069 -14.548 -22.901 1.00 32.22 294 SER A N 1
ATOM 2416 C CA . SER A 1 294 ? 7.078 -14.409 -21.457 1.00 32.22 294 SER A CA 1
ATOM 2417 C C . SER A 1 294 ? 8.219 -13.455 -21.117 1.00 32.22 294 SER A C 1
ATOM 2419 O O . SER A 1 294 ? 9.343 -13.877 -20.842 1.00 32.22 294 SER A O 1
ATOM 2421 N N . LEU A 1 295 ? 7.938 -12.157 -21.195 1.00 33.72 295 LEU A N 1
ATOM 2422 C CA . LEU A 1 295 ? 8.654 -11.148 -20.433 1.00 33.72 295 LEU A CA 1
ATOM 2423 C C . LEU A 1 295 ? 8.227 -11.364 -18.973 1.00 33.72 295 LEU A C 1
ATOM 2425 O O . LEU A 1 295 ? 7.316 -10.708 -18.479 1.00 33.72 295 LEU A O 1
ATOM 2429 N N . ASN A 1 296 ? 8.813 -12.400 -18.360 1.00 37.84 296 ASN A N 1
ATOM 2430 C CA . ASN A 1 296 ? 8.760 -12.680 -16.924 1.00 37.84 296 ASN A CA 1
ATOM 2431 C C . ASN A 1 296 ? 9.669 -11.697 -16.222 1.00 37.84 296 ASN A C 1
ATOM 2433 O O . ASN A 1 296 ? 10.864 -11.693 -16.602 1.00 37.84 296 ASN A O 1
#

Secondary structure (DSSP, 8-state):
-----PPPP-----HHHHHHHHHHHHHHHH--TT-TTSSEEE-----TTTTTT-HHHHHHHHHHHHHHHTT-EEBPTTSPBPHHHHHHHHHHS---HHHHHHHHHH--SGGG-HHHHHHHHHHHHTTSEEEETTEEEE-HHHHHHHHTS-HHHHHHHHHHIIIIIS-GGGG-TTS--HHHHHTHHHHHHHHHHH-SS-EETTTHHHHHS-HHHHHHHHHT--STT--HHHHHIIIIIHHHHHTTSEEEES-TTS---S--SSSPP-EEEE-HHHHHHEEE-PPPPTT-SS------

Foldseek 3Di:
DDPPPDDPDPDPDPPQQVVLVVVQLVQLLPDDQPPCPGQKHFDLQDAPVLQVQQQLLQLLLLLLVLLVVVVWAAADPVRFGAQVVVLVSLVPHDDDPVCSVVCSVPPRGCVSPVSNVLSVVLCVQLVQWHCDPRTIHGDPVVVCCNPPGHSSNSLSSSVCCCLPVDQVCVQVVVQDDSVCSSSVSQLLVLQQQPQQDKDFLVCSLVSRDDPVSSVVSVVSDDDPPDDVSVVCCRRPVVVCSSRVQKDFACDPVDDPPDPCPDDDTTIMHTDPSSCVGMDGDRDDGPPPPDDPPPPD

Sequence (296 aa):
MKPLDLPLPDDEFPKELVEVTMSYLDGLVTADWEDPDGPIRLRDDLTEADLESAKIYHDLRLLLQLLEQEGGANATAKGNLCRAFVRLWVEHARWPAEHRELMLRTWKIEWDIPRLHHARILAEFDKLIIHRKKRWILTKKGRDLLLNQPPGVLYRRAFLTMFRKLDITYFAPQHPAPILQDGMGLLLWEVGNALKDWRPIQEIPRLLLPDSVLELVRSSLDGPRDRVEYVLMDHILRPLGWFGLVEHCEDPSKPRDREDWGGVPRYWQITPLYSKFIQFKPPPLPGSAGALLSLN

pLDDT: mean 86.77, std 16.74, range [28.36, 98.75]